Protein AF-0000000077107573 (afdb_homodimer)

InterPro domains:
  IPR000835 MarR-type HTH domain [PF12802] (27-84)
  IPR000835 MarR-type HTH domain [PS50995] (1-130)
  IPR000835 MarR-type HTH domain [SM00347] (19-118)
  IPR036388 Winged helix-like DNA-binding domain superfamily [G3DSA:1.10.10.10] (2-133)
  IPR036390 Winged helix DNA-binding domain superfamily [SSF46785] (3-130)
  IPR039422 Transcription regulators MarR/SlyA-like [PTHR33164] (13-132)

Structure (mmCIF, N/CA/C/O backbone):
data_AF-0000000077107573-model_v1
#
loop_
_entity.id
_entity.type
_entity.pdbx_description
1 polymer 'Transcriptional regulator, MarR family'
#
loop_
_atom_site.group_PDB
_atom_site.id
_atom_site.type_symbol
_atom_site.label_atom_id
_atom_site.label_alt_id
_atom_site.label_comp_id
_atom_site.label_asym_id
_atom_site.label_entity_id
_atom_site.label_seq_id
_atom_site.pdbx_PDB_ins_code
_atom_site.Cartn_x
_atom_site.Cartn_y
_atom_site.Cartn_z
_atom_site.occupancy
_atom_site.B_iso_or_equiv
_atom_site.auth_seq_id
_atom_site.auth_comp_id
_atom_site.auth_asym_id
_atom_site.auth_atom_id
_atom_site.pdbx_PDB_model_num
ATOM 1 N N . MET A 1 1 ? -19.922 10.227 8.211 1 72.38 1 MET A N 1
ATOM 2 C CA . MET A 1 1 ? -18.797 9.406 7.766 1 72.38 1 MET A CA 1
ATOM 3 C C . MET A 1 1 ? -17.656 10.273 7.246 1 72.38 1 MET A C 1
ATOM 5 O O . MET A 1 1 ? -17.891 11.258 6.551 1 72.38 1 MET A O 1
ATOM 9 N N . ASP A 1 2 ? -16.453 10.047 7.758 1 89.69 2 ASP A N 1
ATOM 10 C CA . ASP A 1 2 ? -15.281 10.797 7.32 1 89.69 2 ASP A CA 1
ATOM 11 C C . ASP A 1 2 ? -14.508 10.039 6.242 1 89.69 2 ASP A C 1
ATOM 13 O O . ASP A 1 2 ? -13.695 9.164 6.555 1 89.69 2 ASP A O 1
ATOM 17 N N . LEU A 1 3 ? -14.828 10.453 4.953 1 92.44 3 LEU A N 1
ATOM 18 C CA . LEU A 1 3 ? -14.281 9.711 3.82 1 92.44 3 LEU A CA 1
ATOM 19 C C . LEU A 1 3 ? -12.773 9.906 3.723 1 92.44 3 LEU A C 1
ATOM 21 O O . LEU A 1 3 ? -12.062 9.047 3.199 1 92.44 3 LEU A O 1
ATOM 25 N N . SER A 1 4 ? -12.305 11.008 4.227 1 91.31 4 SER A N 1
ATOM 26 C CA . SER A 1 4 ? -10.867 11.219 4.277 1 91.31 4 SER A CA 1
ATOM 27 C C . SER A 1 4 ? -10.188 10.211 5.199 1 91.31 4 SER A C 1
ATOM 29 O O . SER A 1 4 ? -9.148 9.648 4.859 1 91.31 4 SER A O 1
ATOM 31 N N . GLN A 1 5 ? -10.812 9.961 6.273 1 90.81 5 GLN A N 1
ATOM 32 C CA . GLN A 1 5 ? -10.297 8.977 7.219 1 90.81 5 GLN A CA 1
ATOM 33 C C . GLN A 1 5 ? -10.375 7.566 6.645 1 90.81 5 GLN A C 1
ATOM 35 O O . GLN A 1 5 ? -9.469 6.758 6.848 1 90.81 5 GLN A O 1
ATOM 40 N N . THR A 1 6 ? -11.477 7.312 5.91 1 94.94 6 THR A N 1
ATOM 41 C CA . THR A 1 6 ? -11.641 6 5.293 1 94.94 6 THR A CA 1
ATOM 42 C C . THR A 1 6 ? -10.547 5.75 4.258 1 94.94 6 THR A C 1
ATOM 44 O O . THR A 1 6 ? -9.969 4.66 4.211 1 94.94 6 THR A O 1
ATOM 47 N N . ALA A 1 7 ? -10.266 6.773 3.525 1 94.5 7 ALA A N 1
ATOM 48 C CA . ALA A 1 7 ? -9.219 6.668 2.51 1 94.5 7 ALA A CA 1
ATOM 49 C C . ALA A 1 7 ? -7.855 6.406 3.148 1 94.5 7 ALA A C 1
ATOM 51 O O . ALA A 1 7 ? -7.098 5.555 2.684 1 94.5 7 ALA A O 1
ATOM 52 N N . GLN A 1 8 ? -7.586 7.082 4.199 1 91.25 8 GLN A N 1
ATOM 53 C CA . GLN A 1 8 ? -6.32 6.895 4.902 1 91.25 8 GLN A CA 1
ATOM 54 C C . GLN A 1 8 ? -6.242 5.512 5.539 1 91.25 8 GLN A C 1
ATOM 56 O O . GLN A 1 8 ? -5.176 4.895 5.57 1 91.25 8 GLN A O 1
ATOM 61 N N . MET A 1 9 ? -7.383 5.039 5.992 1 92.81 9 MET A N 1
ATOM 62 C CA . MET A 1 9 ? -7.422 3.717 6.609 1 92.81 9 MET A CA 1
ATOM 63 C C . MET A 1 9 ? -7.164 2.627 5.574 1 92.81 9 MET A C 1
ATOM 65 O O . MET A 1 9 ? -6.531 1.613 5.875 1 92.81 9 MET A O 1
ATOM 69 N N . LEU A 1 10 ? -7.676 2.795 4.371 1 95 10 LEU A N 1
ATOM 70 C CA . LEU A 1 10 ? -7.402 1.86 3.283 1 95 10 LEU A CA 1
ATOM 71 C C . LEU A 1 10 ? -5.902 1.701 3.066 1 95 10 LEU A C 1
ATOM 73 O O . LEU A 1 10 ? -5.391 0.579 3.023 1 95 10 LEU A O 1
ATOM 77 N N . GLU A 1 11 ? -5.219 2.783 3.006 1 91.12 11 GLU A N 1
ATOM 78 C CA . GLU A 1 11 ? -3.77 2.768 2.83 1 91.12 11 GLU A CA 1
ATOM 79 C C . GLU A 1 11 ? -3.072 2.125 4.027 1 91.12 11 GLU A C 1
ATOM 81 O O . GLU A 1 11 ? -2.176 1.298 3.857 1 91.12 11 GLU A O 1
ATOM 86 N N . ALA A 1 12 ? -3.494 2.537 5.227 1 88.44 12 ALA A N 1
ATOM 87 C CA . ALA A 1 12 ? -2.879 2.021 6.445 1 88.44 12 ALA A CA 1
ATOM 88 C C . ALA A 1 12 ? -3.1 0.519 6.582 1 88.44 12 ALA A C 1
ATOM 90 O O . ALA A 1 12 ? -2.211 -0.209 7.031 1 88.44 12 ALA A O 1
ATOM 91 N N . THR A 1 13 ? -4.238 0.035 6.215 1 92.56 13 THR A N 1
ATOM 92 C CA . THR A 1 13 ? -4.57 -1.384 6.285 1 92.56 13 THR A CA 1
ATOM 93 C C . THR A 1 13 ? -3.693 -2.189 5.332 1 92.56 13 THR A C 1
ATOM 95 O O . THR A 1 13 ? -3.139 -3.223 5.711 1 92.56 13 THR A O 1
ATOM 98 N N . ALA A 1 14 ? -3.562 -1.664 4.109 1 91.19 14 ALA A N 1
ATOM 99 C CA . ALA A 1 14 ? -2.705 -2.348 3.145 1 91.19 14 ALA A CA 1
ATOM 100 C C . ALA A 1 14 ? -1.268 -2.43 3.648 1 91.19 14 ALA A C 1
ATOM 102 O O . ALA A 1 14 ? -0.607 -3.461 3.494 1 91.19 14 ALA A O 1
ATOM 103 N N . ARG A 1 15 ? -0.78 -1.374 4.281 1 86.38 15 ARG A N 1
ATOM 104 C CA . ARG A 1 15 ? 0.574 -1.349 4.824 1 86.38 15 ARG A CA 1
ATOM 105 C C . ARG A 1 15 ? 0.719 -2.33 5.984 1 86.38 15 ARG A C 1
ATOM 107 O O . ARG A 1 15 ? 1.779 -2.934 6.164 1 86.38 15 ARG A O 1
ATOM 114 N N . ALA A 1 16 ? -0.338 -2.473 6.734 1 88.06 16 ALA A N 1
ATOM 115 C CA . ALA A 1 16 ? -0.319 -3.312 7.93 1 88.06 16 ALA A CA 1
ATOM 116 C C . ALA A 1 16 ? -0.268 -4.793 7.555 1 88.06 16 ALA A C 1
ATOM 118 O O . ALA A 1 16 ? 0.011 -5.641 8.406 1 88.06 16 ALA A O 1
ATOM 119 N N . ILE A 1 17 ? -0.498 -5.109 6.316 1 90.56 17 ILE A N 1
ATOM 120 C CA . ILE A 1 17 ? -0.43 -6.492 5.863 1 90.56 17 ILE A CA 1
ATOM 121 C C . ILE A 1 17 ? 0.986 -7.031 6.055 1 90.56 17 ILE A C 1
ATOM 123 O O . ILE A 1 17 ? 1.17 -8.172 6.484 1 90.56 17 ILE A O 1
ATOM 127 N N . TYR A 1 18 ? 1.992 -6.137 5.723 1 85.88 18 TYR A N 1
ATOM 128 C CA . TYR A 1 18 ? 3.385 -6.57 5.754 1 85.88 18 TYR A CA 1
ATOM 129 C C . TYR A 1 18 ? 4.105 -6 6.969 1 85.88 18 TYR A C 1
ATOM 131 O O . TYR A 1 18 ? 4.836 -5.012 6.859 1 85.88 18 TYR A O 1
ATOM 139 N N . LYS A 1 19 ? 3.844 -6.523 8.102 1 72.62 19 LYS A N 1
ATOM 140 C CA . LYS A 1 19 ? 4.305 -6.012 9.391 1 72.62 19 LYS A CA 1
ATOM 141 C C . LYS A 1 19 ? 5.816 -6.152 9.531 1 72.62 19 LYS A C 1
ATOM 143 O O . LYS A 1 19 ? 6.457 -5.367 10.234 1 72.62 19 LYS A O 1
ATOM 148 N N . GLU A 1 20 ? 6.266 -7.168 8.977 1 63.34 20 GLU A N 1
ATOM 149 C CA . GLU A 1 20 ? 7.695 -7.387 9.164 1 63.34 20 GLU A CA 1
ATOM 150 C C . GLU A 1 20 ? 8.523 -6.348 8.414 1 63.34 20 GLU A C 1
ATOM 152 O O . GLU A 1 20 ? 8.258 -6.074 7.242 1 63.34 20 GLU A O 1
ATOM 157 N N . ARG A 1 21 ? 9.141 -5.605 9.297 1 63.84 21 ARG A N 1
ATOM 158 C CA . ARG A 1 21 ? 10.023 -4.578 8.75 1 63.84 21 ARG A CA 1
ATOM 159 C C . ARG A 1 21 ? 11.484 -4.883 9.07 1 63.84 21 ARG A C 1
ATOM 161 O O . ARG A 1 21 ? 11.773 -5.605 10.023 1 63.84 21 ARG A O 1
ATOM 168 N N . GLY A 1 22 ? 12.383 -4.695 8.156 1 61.28 22 GLY A N 1
ATOM 169 C CA . GLY A 1 22 ? 13.812 -4.918 8.344 1 61.28 22 GLY A CA 1
ATOM 170 C C . GLY A 1 22 ? 14.531 -5.281 7.066 1 61.28 22 GLY A C 1
ATOM 171 O O . GLY A 1 22 ? 13.898 -5.492 6.027 1 61.28 22 GLY A O 1
ATOM 172 N N . PRO A 1 23 ? 15.75 -5.301 7.211 1 60.59 23 PRO A N 1
ATOM 173 C CA . PRO A 1 23 ? 16.578 -5.504 6.02 1 60.59 23 PRO A CA 1
ATOM 174 C C . PRO A 1 23 ? 16.312 -6.855 5.352 1 60.59 23 PRO A C 1
ATOM 176 O O . PRO A 1 23 ? 16.5 -6.992 4.141 1 60.59 23 PRO A O 1
ATOM 179 N N . ASN A 1 24 ? 15.812 -7.754 6.129 1 68.56 24 ASN A N 1
ATOM 180 C CA . ASN A 1 24 ? 15.641 -9.086 5.566 1 68.56 24 ASN A CA 1
ATOM 181 C C . ASN A 1 24 ? 14.18 -9.391 5.277 1 68.56 24 ASN A C 1
ATOM 183 O O . ASN A 1 24 ? 13.852 -10.453 4.746 1 68.56 24 ASN A O 1
ATOM 187 N N . ALA A 1 25 ? 13.453 -8.422 5.598 1 83.06 25 ALA A N 1
ATOM 188 C CA . ALA A 1 25 ? 12.023 -8.648 5.383 1 83.06 25 ALA A CA 1
ATOM 189 C C . ALA A 1 25 ? 11.664 -8.508 3.908 1 83.06 25 ALA A C 1
ATOM 191 O O . ALA A 1 25 ? 12.281 -7.723 3.182 1 83.06 25 ALA A O 1
ATOM 192 N N . MET A 1 26 ? 10.75 -9.336 3.484 1 89.25 26 MET A N 1
ATOM 193 C CA . MET A 1 26 ? 10.258 -9.219 2.113 1 89.25 26 MET A CA 1
ATOM 194 C C . MET A 1 26 ? 9.289 -8.047 1.979 1 89.25 26 MET A C 1
ATOM 196 O O . MET A 1 26 ? 8.398 -7.871 2.812 1 89.25 26 MET A O 1
ATOM 200 N N . HIS A 1 27 ? 9.539 -7.258 0.977 1 86.56 27 HIS A N 1
ATOM 201 C CA . HIS A 1 27 ? 8.625 -6.16 0.664 1 86.56 27 HIS A CA 1
ATOM 202 C C . HIS A 1 27 ? 7.41 -6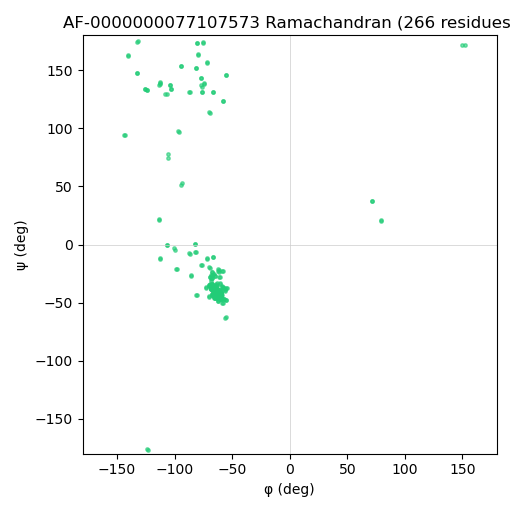.656 -0.112 1 86.56 27 HIS A C 1
ATOM 204 O O . HIS A 1 27 ? 7.441 -7.742 -0.696 1 86.56 27 HIS A O 1
ATOM 210 N N . PRO A 1 28 ? 6.398 -5.84 -0.148 1 88.12 28 PRO A N 1
ATOM 211 C CA . PRO A 1 28 ? 5.176 -6.254 -0.839 1 88.12 28 PRO A CA 1
ATOM 212 C C . PRO A 1 28 ? 5.426 -6.668 -2.287 1 88.12 28 PRO A C 1
ATOM 214 O O . PRO A 1 28 ? 4.832 -7.637 -2.77 1 88.12 28 PRO A O 1
ATOM 217 N N . GLY A 1 29 ? 6.293 -5.992 -2.932 1 89.69 29 GLY A N 1
ATOM 218 C CA . GLY A 1 29 ? 6.613 -6.34 -4.305 1 89.69 29 GLY A CA 1
ATOM 219 C C . GLY A 1 29 ? 7.227 -7.719 -4.441 1 89.69 29 GLY A C 1
ATOM 220 O O . GLY A 1 29 ? 6.953 -8.438 -5.41 1 89.69 29 GLY A O 1
ATOM 221 N N . GLN A 1 30 ? 8.047 -8.023 -3.525 1 93.12 30 GLN A N 1
ATOM 222 C CA . GLN A 1 30 ? 8.672 -9.344 -3.545 1 93.12 30 GLN A CA 1
ATOM 223 C C . GLN A 1 30 ? 7.641 -10.438 -3.303 1 93.12 30 GLN A C 1
ATOM 225 O O . GLN A 1 30 ? 7.648 -11.469 -3.986 1 93.12 30 GLN A O 1
ATOM 230 N N . TRP A 1 31 ? 6.762 -10.188 -2.336 1 93.94 31 TRP A N 1
ATOM 231 C CA . TRP A 1 31 ? 5.672 -11.133 -2.098 1 93.94 31 TRP A CA 1
ATOM 232 C C . TRP A 1 31 ? 4.805 -11.289 -3.342 1 93.94 31 TRP A C 1
ATOM 234 O O . TRP A 1 31 ? 4.41 -12.398 -3.697 1 93.94 31 TRP A O 1
ATOM 244 N N . SER A 1 32 ? 4.539 -10.242 -3.996 1 93.56 32 SER A N 1
ATOM 245 C CA . SER A 1 32 ? 3.736 -10.25 -5.215 1 93.56 32 SER A CA 1
ATOM 246 C C . SER A 1 32 ? 4.395 -11.086 -6.305 1 93.56 32 SER A C 1
ATOM 248 O O . SER A 1 32 ? 3.713 -11.836 -7.016 1 93.56 32 SER A O 1
ATOM 250 N N . VAL A 1 33 ? 5.645 -10.961 -6.43 1 95.25 33 VAL A N 1
ATOM 251 C CA . VAL A 1 33 ? 6.383 -11.727 -7.426 1 95.25 33 VAL A CA 1
ATOM 252 C C . VAL A 1 33 ? 6.258 -13.219 -7.121 1 95.25 33 VAL A C 1
ATOM 254 O O . VAL A 1 33 ? 6.016 -14.023 -8.023 1 95.25 33 VAL A O 1
ATOM 257 N N . LEU A 1 34 ? 6.391 -13.594 -5.859 1 96 34 LEU A N 1
ATOM 258 C CA . LEU A 1 34 ? 6.258 -14.992 -5.484 1 96 34 LEU A CA 1
ATOM 259 C C . LEU A 1 34 ? 4.879 -15.531 -5.855 1 96 34 LEU A C 1
ATOM 261 O O . LEU A 1 34 ? 4.762 -16.625 -6.414 1 96 34 LEU A O 1
ATOM 265 N N . ARG A 1 35 ? 3.918 -14.789 -5.527 1 94.5 35 ARG A N 1
ATOM 266 C CA . ARG A 1 35 ? 2.553 -15.195 -5.84 1 94.5 35 ARG A CA 1
ATOM 267 C C . ARG A 1 35 ? 2.365 -15.375 -7.344 1 94.5 35 ARG A C 1
ATOM 269 O O . ARG A 1 35 ? 1.74 -16.344 -7.785 1 94.5 35 ARG A O 1
ATOM 276 N N . PHE A 1 36 ? 2.902 -14.414 -8.086 1 94.62 36 PHE A N 1
ATOM 277 C CA . PHE A 1 36 ? 2.795 -14.453 -9.539 1 94.62 36 PHE A CA 1
ATOM 278 C C . PHE A 1 36 ? 3.447 -15.711 -10.094 1 94.62 36 PHE A C 1
ATOM 280 O O . PHE A 1 36 ? 2.834 -16.438 -10.875 1 94.62 36 PHE A O 1
ATOM 287 N N . LEU A 1 37 ? 4.609 -15.977 -9.617 1 96.25 37 LEU A N 1
ATOM 288 C CA . LEU A 1 37 ? 5.375 -17.109 -10.148 1 96.25 37 LEU A CA 1
ATOM 289 C C . LEU A 1 37 ? 4.73 -18.438 -9.75 1 96.25 37 LEU A C 1
ATOM 291 O O . LEU A 1 37 ? 4.898 -19.438 -10.445 1 96.25 37 LEU A O 1
ATOM 295 N N . ALA A 1 38 ? 4.027 -18.453 -8.633 1 94.75 38 ALA A N 1
ATOM 296 C CA . ALA A 1 38 ? 3.369 -19.672 -8.164 1 94.75 38 ALA A CA 1
ATOM 297 C C . ALA A 1 38 ? 2.236 -20.078 -9.102 1 94.75 38 ALA A C 1
ATOM 299 O O . ALA A 1 38 ? 1.907 -21.266 -9.219 1 94.75 38 ALA A O 1
ATOM 300 N N . GLY A 1 39 ? 1.65 -19.094 -9.75 1 91 39 GLY A N 1
ATOM 301 C CA . GLY A 1 39 ? 0.477 -19.375 -10.555 1 91 39 GLY A CA 1
ATOM 302 C C . GLY A 1 39 ? 0.713 -19.188 -12.039 1 91 39 GLY A C 1
ATOM 303 O O . GLY A 1 39 ? -0.108 -19.594 -12.867 1 91 39 GLY A O 1
ATOM 304 N N . ALA A 1 40 ? 1.757 -18.609 -12.414 1 86.81 40 ALA A N 1
ATOM 305 C CA . ALA A 1 40 ? 1.979 -18.188 -13.805 1 86.81 40 ALA A CA 1
ATOM 306 C C . ALA A 1 40 ? 2.459 -19.375 -14.648 1 86.81 40 ALA A C 1
ATOM 308 O O . ALA A 1 40 ? 3.123 -20.281 -14.148 1 86.81 40 ALA A O 1
ATOM 309 N N . ASP A 1 41 ? 2.1 -19.203 -15.867 1 84.69 41 ASP A N 1
ATOM 310 C CA . ASP A 1 41 ? 2.648 -20.141 -16.828 1 84.69 41 ASP A CA 1
ATOM 311 C C . ASP A 1 41 ? 4.141 -19.891 -17.062 1 84.69 41 ASP A C 1
ATOM 313 O O . ASP A 1 41 ? 4.625 -18.781 -16.875 1 84.69 41 ASP A O 1
ATOM 317 N N . GLU A 1 42 ? 4.738 -20.938 -17.5 1 78.19 42 GLU A N 1
ATOM 318 C CA . GLU A 1 42 ? 6.184 -20.891 -17.719 1 78.19 42 GLU A CA 1
ATOM 319 C C . GLU A 1 42 ? 6.566 -19.766 -18.672 1 78.19 42 GLU A C 1
ATOM 321 O O . GLU A 1 42 ? 7.566 -19.078 -18.453 1 78.19 42 GLU A O 1
ATOM 326 N N . LYS A 1 43 ? 5.82 -19.578 -19.641 1 80.06 43 LYS A N 1
ATOM 327 C CA . LYS A 1 43 ? 6.152 -18.609 -20.672 1 80.06 43 LYS A CA 1
ATOM 328 C C . LYS A 1 43 ? 6.051 -17.172 -20.141 1 80.06 43 LYS A C 1
ATOM 330 O O . LYS A 1 43 ? 6.742 -16.281 -20.641 1 80.06 43 LYS A O 1
ATOM 335 N N . ALA A 1 44 ? 5.324 -17.031 -19.062 1 86.44 44 ALA A N 1
ATOM 336 C CA . ALA A 1 44 ? 5.113 -15.688 -18.516 1 86.44 44 ALA A CA 1
ATOM 337 C C . ALA A 1 44 ? 6.055 -15.422 -17.344 1 86.44 44 ALA A C 1
ATOM 339 O O . ALA A 1 44 ? 6.152 -14.289 -16.859 1 86.44 44 ALA A O 1
ATOM 340 N N . SER A 1 45 ? 6.781 -16.453 -17 1 93.5 45 SER A N 1
ATOM 341 C CA . SER A 1 45 ? 7.559 -16.344 -15.766 1 93.5 45 SER A CA 1
ATOM 342 C C . SER A 1 45 ? 8.977 -15.867 -16.047 1 93.5 45 SER A C 1
ATOM 344 O O . SER A 1 45 ? 9.953 -16.531 -15.672 1 93.5 45 SER A O 1
ATOM 346 N N . ASP A 1 46 ? 9.086 -14.727 -16.766 1 93.94 46 ASP A N 1
ATOM 347 C CA . ASP A 1 46 ? 10.367 -14.07 -17.016 1 93.94 46 ASP A CA 1
ATOM 348 C C . ASP A 1 46 ? 10.336 -12.617 -16.547 1 93.94 46 ASP A C 1
ATOM 350 O O . ASP A 1 46 ? 9.383 -12.188 -15.906 1 93.94 46 ASP A O 1
ATOM 354 N N . LEU A 1 47 ? 11.461 -11.945 -16.828 1 94.25 47 LEU A N 1
ATOM 355 C CA . LEU A 1 47 ? 11.586 -10.57 -16.375 1 94.25 47 LEU A CA 1
ATOM 356 C C . LEU A 1 47 ? 10.438 -9.711 -16.891 1 94.25 47 LEU A C 1
ATOM 358 O O . LEU A 1 47 ? 9.844 -8.945 -16.141 1 94.25 47 LEU A O 1
ATOM 362 N N . ASN A 1 48 ? 10.047 -9.945 -18.094 1 93.88 48 ASN A N 1
ATOM 363 C CA . ASN A 1 48 ? 8.977 -9.164 -18.688 1 93.88 48 ASN A CA 1
ATOM 364 C C . ASN A 1 48 ? 7.625 -9.477 -18.062 1 93.88 48 ASN A C 1
ATOM 366 O O . ASN A 1 48 ? 6.832 -8.57 -17.797 1 93.88 48 ASN A O 1
ATOM 370 N N . GLY A 1 49 ? 7.363 -10.695 -17.875 1 94 49 GLY A N 1
ATOM 371 C CA . GLY A 1 49 ? 6.137 -11.102 -17.219 1 94 49 GLY A CA 1
ATOM 372 C C . GLY A 1 49 ? 6.012 -10.547 -15.805 1 94 49 GLY A C 1
ATOM 373 O O . GLY A 1 49 ? 4.941 -10.078 -15.414 1 94 49 GLY A O 1
ATOM 374 N N . VAL A 1 50 ? 7.109 -10.578 -15.07 1 94.69 50 VAL A N 1
ATOM 375 C CA . VAL A 1 50 ? 7.133 -10.047 -13.711 1 94.69 50 VAL A CA 1
ATOM 376 C C . VAL A 1 50 ? 6.906 -8.539 -13.742 1 94.69 50 VAL A C 1
ATOM 378 O O . VAL A 1 50 ? 6.117 -8.008 -12.953 1 94.69 50 VAL A O 1
ATOM 381 N N . ALA A 1 51 ? 7.598 -7.867 -14.641 1 93.62 51 ALA A N 1
ATOM 382 C CA . ALA A 1 51 ? 7.457 -6.418 -14.758 1 93.62 51 ALA A CA 1
ATOM 383 C C . ALA A 1 51 ? 6.016 -6.031 -15.086 1 93.62 51 ALA A C 1
ATOM 385 O O . ALA A 1 51 ? 5.453 -5.125 -14.461 1 93.62 51 ALA A O 1
ATOM 386 N N . LYS A 1 52 ? 5.383 -6.75 -16 1 90.81 52 LYS A N 1
ATOM 387 C CA . LYS A 1 52 ? 3.994 -6.512 -16.375 1 90.81 52 LYS A CA 1
ATOM 388 C C . LYS A 1 52 ? 3.053 -6.75 -15.203 1 90.81 52 LYS A C 1
ATOM 390 O O . LYS A 1 52 ? 2.156 -5.945 -14.945 1 90.81 52 LYS A O 1
ATOM 395 N N . TYR A 1 53 ? 3.309 -7.77 -14.555 1 89.19 53 TYR A N 1
ATOM 396 C CA . TYR A 1 53 ? 2.463 -8.117 -13.414 1 89.19 53 TYR A CA 1
ATOM 397 C C . TYR A 1 53 ? 2.543 -7.055 -12.328 1 89.19 53 TYR A C 1
ATOM 399 O O . TYR A 1 53 ? 1.524 -6.676 -11.75 1 89.19 53 TYR A O 1
ATOM 407 N N . LEU A 1 54 ? 3.748 -6.562 -12.016 1 87.44 54 LEU A N 1
ATOM 408 C CA . LEU A 1 54 ? 3.961 -5.57 -10.977 1 87.44 54 LEU A CA 1
ATOM 409 C C . LEU A 1 54 ? 3.559 -4.18 -11.453 1 87.44 54 LEU A C 1
ATOM 411 O O . LEU A 1 54 ? 3.402 -3.26 -10.648 1 87.44 54 LEU A O 1
ATOM 415 N N . GLY A 1 55 ? 3.434 -3.986 -12.758 1 84.25 55 GLY A N 1
ATOM 416 C CA . GLY A 1 55 ? 3.172 -2.664 -13.297 1 84.25 55 GLY A CA 1
ATOM 417 C C . GLY A 1 55 ? 4.367 -1.733 -13.203 1 84.25 55 GLY A C 1
ATOM 418 O O . GLY A 1 55 ? 4.215 -0.548 -12.898 1 84.25 55 GLY A O 1
ATOM 419 N N . VAL A 1 56 ? 5.598 -2.281 -13.422 1 84.38 56 VAL A N 1
ATOM 420 C CA . VAL A 1 56 ? 6.824 -1.495 -13.328 1 84.38 56 VAL A CA 1
ATOM 421 C C . VAL A 1 56 ? 7.703 -1.759 -14.547 1 84.38 56 VAL A C 1
ATOM 423 O O . VAL A 1 56 ? 7.383 -2.611 -15.375 1 84.38 56 VAL A O 1
ATOM 426 N N . THR A 1 57 ? 8.797 -0.98 -14.586 1 89.75 57 THR A N 1
ATOM 427 C CA . THR A 1 57 ? 9.781 -1.192 -15.641 1 89.75 57 THR A CA 1
ATOM 428 C C . THR A 1 57 ? 10.695 -2.363 -15.297 1 89.75 57 THR A C 1
ATOM 430 O O . THR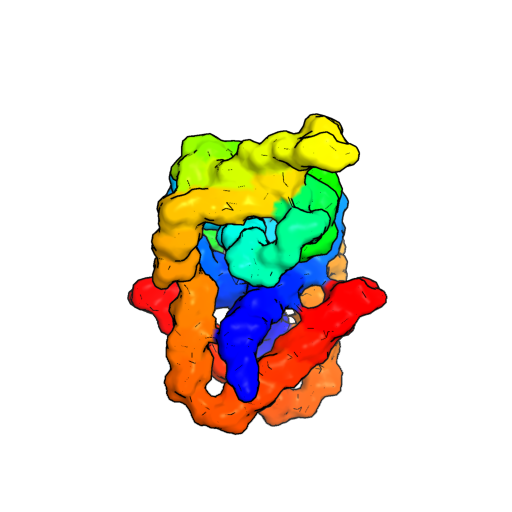 A 1 57 ? 10.625 -2.91 -14.195 1 89.75 57 THR A O 1
ATOM 433 N N . ALA A 1 58 ? 11.547 -2.746 -16.234 1 93.12 58 ALA A N 1
ATOM 434 C CA . ALA A 1 58 ? 12.438 -3.895 -16.062 1 93.12 58 ALA A CA 1
ATOM 435 C C . ALA A 1 58 ? 13.422 -3.674 -14.922 1 93.12 58 ALA A C 1
ATOM 437 O O . ALA A 1 58 ? 13.812 -4.621 -14.242 1 93.12 58 ALA A O 1
ATOM 438 N N . GLY A 1 59 ? 13.805 -2.502 -14.742 1 93.62 59 GLY A N 1
ATOM 439 C CA . GLY A 1 59 ? 14.766 -2.193 -13.703 1 93.62 59 GLY A CA 1
ATOM 440 C C . GLY A 1 59 ? 14.328 -2.656 -12.328 1 93.62 59 GLY A C 1
ATOM 441 O O . GLY A 1 59 ? 14.953 -3.539 -11.734 1 93.62 59 GLY A O 1
ATOM 442 N N . PRO A 1 60 ? 13.234 -2.119 -11.859 1 91.19 60 PRO A N 1
ATOM 443 C CA . PRO A 1 60 ? 12.719 -2.535 -10.555 1 91.19 60 PRO A CA 1
ATOM 444 C C . PRO A 1 60 ? 12.344 -4.016 -10.508 1 91.19 60 PRO A C 1
ATOM 446 O O . PRO A 1 60 ? 12.523 -4.672 -9.484 1 91.19 60 PRO A O 1
ATOM 449 N N . ALA A 1 61 ? 11.789 -4.48 -11.531 1 93.94 61 ALA A N 1
ATOM 450 C CA . ALA A 1 61 ? 11.453 -5.902 -11.602 1 93.94 61 ALA A CA 1
ATOM 451 C C . ALA A 1 61 ? 12.703 -6.77 -11.469 1 93.94 61 ALA A C 1
ATOM 453 O O . ALA A 1 61 ? 12.695 -7.777 -10.758 1 93.94 61 ALA A O 1
ATOM 454 N N . SER A 1 62 ? 13.727 -6.371 -12.094 1 95.94 62 SER A N 1
ATOM 455 C CA . SER A 1 62 ? 14.984 -7.105 -12.023 1 95.94 62 SER A CA 1
ATOM 456 C C . SER A 1 62 ? 15.547 -7.102 -10.609 1 95.94 62 SER A C 1
ATOM 458 O O . SER A 1 62 ? 16.047 -8.125 -10.125 1 95.94 62 SER A O 1
ATOM 460 N N . ARG A 1 63 ? 15.438 -6.012 -10.023 1 95.44 63 ARG A N 1
ATOM 461 C CA . ARG A 1 63 ? 15.922 -5.906 -8.656 1 95.44 63 ARG A CA 1
ATOM 462 C C . ARG A 1 63 ? 15.133 -6.82 -7.719 1 95.44 63 ARG A C 1
ATOM 464 O O . ARG A 1 63 ? 15.711 -7.457 -6.836 1 95.44 63 ARG A O 1
ATOM 471 N N . ALA A 1 64 ? 13.859 -6.859 -7.895 1 94.56 64 ALA A N 1
ATOM 472 C CA . ALA A 1 64 ? 13.031 -7.738 -7.074 1 94.56 64 ALA A CA 1
ATOM 473 C C . ALA A 1 64 ? 13.398 -9.203 -7.289 1 94.56 64 ALA A C 1
ATOM 475 O O . ALA A 1 64 ? 13.531 -9.961 -6.324 1 94.56 64 ALA A O 1
ATOM 476 N N . LEU A 1 65 ? 13.578 -9.531 -8.508 1 96.75 65 LEU A N 1
ATOM 477 C CA . LEU A 1 65 ? 13.945 -10.906 -8.828 1 96.75 65 LEU A CA 1
ATOM 478 C C . LEU A 1 65 ? 15.312 -11.258 -8.266 1 96.75 65 LEU A C 1
ATOM 480 O O . LEU A 1 65 ? 15.5 -12.336 -7.699 1 96.75 65 LEU A O 1
ATOM 484 N N . ALA A 1 66 ? 16.25 -10.375 -8.438 1 96.38 66 ALA A N 1
ATOM 485 C CA . ALA A 1 66 ? 17.594 -10.594 -7.93 1 96.38 66 ALA A CA 1
ATOM 486 C C . ALA A 1 66 ? 17.578 -10.781 -6.414 1 96.38 66 ALA A C 1
ATOM 488 O O . ALA A 1 66 ? 18.266 -11.656 -5.887 1 96.38 66 ALA A O 1
ATOM 489 N N . ALA A 1 67 ? 16.812 -9.992 -5.766 1 95.38 67 ALA A N 1
ATOM 490 C CA . ALA A 1 67 ? 16.703 -10.102 -4.316 1 95.38 67 ALA A CA 1
ATOM 491 C C . ALA A 1 67 ? 16.125 -11.453 -3.906 1 95.38 67 ALA A C 1
ATOM 493 O O . ALA A 1 67 ? 16.594 -12.07 -2.945 1 95.38 67 ALA A O 1
ATOM 494 N N . LEU A 1 68 ? 15.172 -11.914 -4.598 1 97 68 LEU A N 1
ATOM 495 C CA . LEU A 1 68 ? 14.523 -13.188 -4.301 1 97 68 LEU A CA 1
ATOM 496 C C . LEU A 1 68 ? 15.461 -14.352 -4.602 1 97 68 LEU A C 1
ATOM 498 O O . LEU A 1 68 ? 15.453 -15.359 -3.895 1 97 68 LEU A O 1
ATOM 502 N N . GLU A 1 69 ? 16.266 -14.203 -5.641 1 96.88 69 GLU A N 1
ATOM 503 C CA . GLU A 1 69 ? 17.266 -15.219 -5.945 1 96.88 69 GLU A CA 1
ATOM 504 C C . GLU A 1 69 ? 18.344 -15.273 -4.859 1 96.88 69 GLU A C 1
ATOM 506 O O . GLU A 1 69 ? 18.75 -16.359 -4.445 1 96.88 69 GLU A O 1
ATOM 511 N N . GLU A 1 70 ? 18.734 -14.125 -4.465 1 96.06 70 GLU A N 1
ATOM 512 C CA . GLU A 1 70 ? 19.734 -14.039 -3.404 1 96.06 70 GLU A CA 1
ATOM 513 C C . GLU A 1 70 ? 19.234 -14.695 -2.119 1 96.06 70 GLU A C 1
ATOM 515 O O . GLU A 1 70 ? 20 -15.336 -1.4 1 96.06 70 GLU A O 1
ATOM 520 N N . LYS A 1 71 ? 17.906 -14.602 -1.866 1 95.5 71 LYS A N 1
ATOM 521 C CA . LYS A 1 71 ? 17.297 -15.18 -0.675 1 95.5 71 LYS A CA 1
ATOM 522 C C . LYS A 1 71 ? 17.031 -16.672 -0.864 1 95.5 71 LYS A C 1
ATOM 524 O O . LYS A 1 71 ? 16.562 -17.344 0.059 1 95.5 71 LYS A O 1
ATOM 529 N N . GLY A 1 72 ? 17.266 -17.141 -2.078 1 96.75 72 GLY A N 1
ATOM 530 C CA . GLY A 1 72 ? 17.062 -18.547 -2.381 1 96.75 72 GLY A CA 1
ATOM 531 C C . GLY A 1 72 ? 15.617 -18.906 -2.607 1 96.75 72 GLY A C 1
ATOM 532 O O . GLY A 1 72 ? 15.234 -20.078 -2.498 1 96.75 72 GLY A O 1
ATOM 533 N N . LEU A 1 73 ? 14.719 -17.969 -2.922 1 97.56 73 LEU A N 1
ATOM 534 C CA . LEU A 1 73 ? 13.281 -18.203 -3.027 1 97.56 73 LEU A CA 1
ATOM 535 C C . LEU A 1 73 ? 12.875 -18.406 -4.48 1 97.56 73 LEU A C 1
ATOM 537 O O . LEU A 1 73 ? 11.805 -18.969 -4.758 1 97.56 73 LEU A O 1
ATOM 541 N N . VAL A 1 74 ? 13.734 -17.922 -5.398 1 97.75 74 VAL A N 1
ATOM 542 C CA . VAL A 1 74 ? 13.469 -18.016 -6.832 1 97.75 74 VAL A CA 1
ATOM 543 C C . VAL A 1 74 ? 14.703 -18.531 -7.555 1 97.75 74 VAL A C 1
ATOM 545 O O . VAL A 1 74 ? 15.836 -18.234 -7.148 1 97.75 74 VAL A O 1
ATOM 548 N N . ILE A 1 75 ? 14.492 -19.25 -8.602 1 96.75 75 ILE A N 1
ATOM 549 C CA . ILE A 1 75 ? 15.562 -19.781 -9.438 1 96.75 75 ILE A CA 1
ATOM 550 C C . ILE A 1 75 ? 15.336 -19.375 -10.891 1 96.75 75 ILE A C 1
ATOM 552 O O . ILE A 1 75 ? 14.211 -19.453 -11.391 1 96.75 75 ILE A O 1
ATOM 556 N N . GLY A 1 76 ? 16.375 -18.938 -11.461 1 94.69 76 GLY A N 1
ATOM 557 C CA . GLY A 1 76 ? 16.344 -18.625 -12.875 1 94.69 76 GLY A CA 1
ATOM 558 C C . GLY A 1 76 ? 17.016 -19.672 -13.734 1 94.69 76 GLY A C 1
ATOM 559 O O . GLY A 1 76 ? 18.078 -20.188 -13.383 1 94.69 76 GLY A O 1
ATOM 560 N N . GLU A 1 77 ? 16.328 -20.016 -14.797 1 90.62 77 GLU A N 1
ATOM 561 C CA . GLU A 1 77 ? 16.906 -20.969 -15.742 1 90.62 77 GLU A CA 1
ATOM 562 C C . GLU A 1 77 ? 16.953 -20.391 -17.156 1 90.62 77 GLU A C 1
ATOM 564 O O . GLU A 1 77 ? 15.992 -19.766 -17.609 1 90.62 77 GLU A O 1
ATOM 569 N N . VAL A 1 78 ? 18.109 -20.578 -17.734 1 87.69 78 VAL A N 1
ATOM 570 C CA . VAL A 1 78 ? 18.25 -20.109 -19.125 1 87.69 78 VAL A CA 1
ATOM 571 C C . VAL A 1 78 ? 17.359 -20.938 -20.031 1 87.69 78 VAL A C 1
ATOM 573 O O . VAL A 1 78 ? 17.312 -22.172 -19.922 1 87.69 78 VAL A O 1
ATOM 576 N N . ARG A 1 79 ? 16.609 -20.25 -20.844 1 82.44 79 ARG A N 1
ATOM 577 C CA . ARG A 1 79 ? 15.734 -20.938 -21.781 1 82.44 79 ARG A CA 1
ATOM 578 C C . ARG A 1 79 ? 16.516 -21.5 -22.969 1 82.44 79 ARG A C 1
ATOM 580 O O . ARG A 1 79 ? 17.359 -20.797 -23.531 1 82.44 79 ARG A O 1
ATOM 587 N N . LEU A 1 80 ? 16.172 -22.641 -23.234 1 79.38 80 LEU A N 1
ATOM 588 C CA . LEU A 1 80 ? 16.844 -23.281 -24.359 1 79.38 80 LEU A CA 1
ATOM 589 C C . LEU A 1 80 ? 16.469 -22.625 -25.672 1 79.38 80 LEU A C 1
ATOM 591 O O . LEU A 1 80 ? 17.297 -22.531 -26.594 1 79.38 80 LEU A O 1
ATOM 595 N N . ASP A 1 81 ? 15.312 -22.094 -25.75 1 81.06 81 ASP A N 1
ATOM 596 C CA . ASP A 1 81 ? 14.789 -21.516 -26.984 1 81.06 81 ASP A CA 1
ATOM 597 C C . ASP A 1 81 ? 15.234 -20.062 -27.141 1 81.06 81 ASP A C 1
ATOM 599 O O . ASP A 1 81 ? 15.172 -19.5 -28.234 1 81.06 81 ASP A O 1
ATOM 603 N N . ASP A 1 82 ? 15.5 -19.375 -26.125 1 76.44 82 ASP A N 1
ATOM 604 C CA . ASP A 1 82 ? 15.992 -18 -26.125 1 76.44 82 ASP A CA 1
ATOM 605 C C . ASP A 1 82 ? 16.984 -17.766 -24.984 1 76.44 82 ASP A C 1
ATOM 607 O O . ASP A 1 82 ? 16.578 -17.391 -23.875 1 76.44 82 ASP A O 1
ATOM 611 N N . ARG A 1 83 ? 18.188 -17.922 -25.328 1 75.81 83 ARG A N 1
ATOM 612 C CA . ARG A 1 83 ? 19.234 -17.953 -24.312 1 75.81 83 ARG A CA 1
ATOM 613 C C . ARG A 1 83 ? 19.375 -16.609 -23.625 1 75.81 83 ARG A C 1
ATOM 615 O O . ARG A 1 83 ? 20 -16.5 -22.562 1 75.81 83 ARG A O 1
ATOM 622 N N . ARG A 1 84 ? 18.672 -15.719 -24.297 1 76.31 84 ARG A N 1
ATOM 623 C CA . ARG A 1 84 ? 18.75 -14.383 -23.719 1 76.31 84 ARG A CA 1
ATOM 624 C C . ARG A 1 84 ? 17.688 -14.195 -22.641 1 76.31 84 ARG A C 1
ATOM 626 O O . ARG A 1 84 ? 17.734 -13.234 -21.875 1 76.31 84 ARG A O 1
ATOM 633 N N . LYS A 1 85 ? 16.891 -15.141 -22.609 1 83.25 85 LYS A N 1
ATOM 634 C CA . LYS A 1 85 ? 15.797 -15.023 -21.641 1 83.25 85 LYS A CA 1
ATOM 635 C C . LYS A 1 85 ? 15.93 -16.062 -20.531 1 83.25 85 LYS A C 1
ATOM 637 O O . LYS A 1 85 ? 16.422 -17.172 -20.766 1 83.25 85 LYS A O 1
ATOM 642 N N . ARG A 1 86 ? 15.664 -15.594 -19.391 1 91.69 86 ARG A N 1
ATOM 643 C CA . ARG A 1 86 ? 15.641 -16.5 -18.234 1 91.69 86 ARG A CA 1
ATOM 644 C C . ARG A 1 86 ? 14.219 -16.734 -17.75 1 91.69 86 ARG A C 1
ATOM 646 O O . ARG A 1 86 ? 13.422 -15.805 -17.656 1 91.69 86 ARG A O 1
ATOM 653 N N . ARG A 1 87 ? 13.93 -17.984 -17.609 1 93.56 87 ARG A N 1
ATOM 654 C CA . ARG A 1 87 ? 12.672 -18.359 -16.969 1 93.56 87 ARG A CA 1
ATOM 655 C C . ARG A 1 87 ? 12.836 -18.453 -15.453 1 93.56 87 ARG A C 1
ATOM 657 O O . ARG A 1 87 ? 13.766 -19.078 -14.953 1 93.56 87 ARG A O 1
ATOM 664 N N . MET A 1 88 ? 11.906 -17.812 -14.773 1 96.69 88 MET A N 1
ATOM 665 C CA . MET A 1 88 ? 11.961 -17.766 -13.312 1 96.69 88 MET A CA 1
ATOM 666 C C . MET A 1 88 ? 10.938 -18.719 -12.703 1 96.69 88 MET A C 1
ATOM 668 O O . MET A 1 88 ? 9.812 -18.812 -13.188 1 96.69 88 MET A O 1
ATOM 672 N N . ARG A 1 89 ? 11.391 -19.422 -11.68 1 95.88 89 ARG A N 1
ATOM 673 C CA . ARG A 1 89 ? 10.477 -20.281 -10.945 1 95.88 89 ARG A CA 1
ATOM 674 C C . ARG A 1 89 ? 10.75 -20.234 -9.453 1 95.88 89 ARG A C 1
ATOM 676 O O . ARG A 1 89 ? 11.828 -19.828 -9.023 1 95.88 89 ARG A O 1
ATOM 683 N N . LEU A 1 90 ? 9.742 -20.688 -8.734 1 97.06 90 LEU A N 1
ATOM 684 C CA . LEU A 1 90 ? 9.938 -20.781 -7.289 1 97.06 90 LEU A CA 1
ATOM 685 C C . LEU A 1 90 ? 10.836 -21.953 -6.934 1 97.06 90 LEU A C 1
ATOM 687 O O . LEU A 1 90 ? 10.742 -23.016 -7.539 1 97.06 90 LEU A O 1
ATOM 691 N N . SER A 1 91 ? 11.711 -21.719 -6.012 1 97.5 91 SER A N 1
ATOM 692 C CA . SER A 1 91 ? 12.383 -22.828 -5.359 1 97.5 91 SER A CA 1
ATOM 693 C C . SER A 1 91 ? 11.461 -23.531 -4.367 1 97.5 91 SER A C 1
ATOM 695 O O . SER A 1 91 ? 10.328 -23.094 -4.145 1 97.5 91 SER A O 1
ATOM 697 N N . LYS A 1 92 ? 11.961 -24.672 -3.801 1 97.31 92 LYS A N 1
ATOM 698 C CA . LYS A 1 92 ? 11.227 -25.312 -2.715 1 97.31 92 LYS A CA 1
ATOM 699 C C . LYS A 1 92 ? 11.023 -24.359 -1.543 1 97.31 92 LYS A C 1
ATOM 701 O O . LYS A 1 92 ? 9.953 -24.312 -0.942 1 97.31 92 LYS A O 1
ATOM 706 N N . SER A 1 93 ? 12.055 -23.547 -1.289 1 97.19 93 SER A N 1
ATOM 707 C CA . SER A 1 93 ? 11.969 -22.547 -0.22 1 97.19 93 SER A CA 1
ATOM 708 C C . SER A 1 93 ? 10.977 -21.453 -0.562 1 97.19 93 SER A C 1
ATOM 710 O O . SER A 1 93 ? 10.289 -20.938 0.321 1 97.19 93 SER A O 1
ATOM 712 N N . GLY A 1 94 ? 10.898 -21.094 -1.827 1 96.75 94 GLY A N 1
ATOM 713 C CA . GLY A 1 94 ? 9.93 -20.094 -2.271 1 96.75 94 GLY A CA 1
ATOM 714 C C . GLY A 1 94 ? 8.492 -20.547 -2.094 1 96.75 94 GLY A C 1
ATOM 715 O O . GLY A 1 94 ? 7.645 -19.781 -1.654 1 96.75 94 GLY A O 1
ATOM 716 N N . ILE A 1 95 ? 8.312 -21.844 -2.387 1 95.94 95 ILE A N 1
ATOM 717 C CA . ILE A 1 95 ? 6.984 -22.438 -2.205 1 95.94 95 ILE A CA 1
ATOM 718 C C . ILE A 1 95 ? 6.629 -22.453 -0.719 1 95.94 95 ILE A C 1
ATOM 720 O O . ILE A 1 95 ? 5.52 -22.078 -0.334 1 95.94 95 ILE A O 1
ATOM 724 N N . ALA A 1 96 ? 7.582 -22.828 0.08 1 96.12 96 ALA A N 1
ATOM 725 C CA . ALA A 1 96 ? 7.383 -22.875 1.526 1 96.12 96 ALA A CA 1
ATOM 726 C C . ALA A 1 96 ? 7.109 -21.484 2.086 1 96.12 96 ALA A C 1
ATOM 728 O O . ALA A 1 96 ? 6.281 -21.312 2.984 1 96.12 96 ALA A O 1
ATOM 729 N N . ALA A 1 97 ? 7.734 -20.484 1.531 1 94.25 97 ALA A N 1
ATOM 730 C CA . ALA A 1 97 ? 7.551 -19.109 1.994 1 94.25 97 ALA A CA 1
ATOM 731 C C . ALA A 1 97 ? 6.113 -18.641 1.774 1 94.25 97 ALA A C 1
ATOM 733 O O . ALA A 1 97 ? 5.555 -17.922 2.605 1 94.25 97 ALA A O 1
ATOM 734 N N . LEU A 1 98 ? 5.543 -19.078 0.723 1 94.31 98 LEU A N 1
ATOM 735 C CA . LEU A 1 98 ? 4.195 -18.641 0.373 1 94.31 98 LEU A CA 1
ATOM 736 C C . LEU A 1 98 ? 3.174 -19.172 1.374 1 94.31 98 LEU A C 1
ATOM 738 O O . LEU A 1 98 ? 2.07 -18.641 1.487 1 94.31 98 LEU A O 1
ATOM 742 N N . GLU A 1 99 ? 3.523 -20.25 2.039 1 93.31 99 GLU A N 1
ATOM 743 C CA . GLU A 1 99 ? 2.639 -20.766 3.08 1 93.31 99 GLU A CA 1
ATOM 744 C C . GLU A 1 99 ? 2.455 -19.75 4.203 1 93.31 99 GLU A C 1
ATOM 746 O O . GLU A 1 99 ? 1.438 -19.766 4.898 1 93.31 99 GLU A O 1
ATOM 751 N N . ASN A 1 100 ? 3.432 -18.828 4.277 1 90.56 100 ASN A N 1
ATOM 752 C CA . ASN A 1 100 ? 3.396 -17.812 5.324 1 90.56 100 ASN A CA 1
ATOM 753 C C . ASN A 1 100 ? 3.176 -16.422 4.742 1 90.56 100 ASN A C 1
ATOM 755 O O . ASN A 1 100 ? 3.525 -15.422 5.371 1 90.56 100 ASN A O 1
ATOM 759 N N . ASP A 1 101 ? 2.619 -16.375 3.562 1 93 101 ASP A N 1
ATOM 760 C CA . ASP A 1 101 ? 2.318 -15.094 2.928 1 93 101 ASP A CA 1
ATOM 761 C C . ASP A 1 101 ? 1.39 -14.25 3.799 1 93 101 ASP A C 1
ATOM 763 O O . ASP A 1 101 ? 0.283 -14.68 4.133 1 93 101 ASP A O 1
ATOM 767 N N . PRO A 1 102 ? 1.791 -13.047 4.145 1 92.38 102 PRO A N 1
ATOM 768 C CA . PRO A 1 102 ? 0.999 -12.195 5.035 1 92.38 102 PRO A CA 1
ATOM 769 C C . PRO A 1 102 ? -0.398 -11.906 4.492 1 92.38 102 PRO A C 1
ATOM 771 O O . PRO A 1 102 ? -1.323 -11.641 5.262 1 92.38 102 PRO A O 1
ATOM 774 N N . ILE A 1 103 ? -0.569 -12.023 3.215 1 93.25 103 ILE A N 1
ATOM 775 C CA . ILE A 1 103 ? -1.852 -11.719 2.59 1 93.25 103 ILE A CA 1
ATOM 776 C C . ILE A 1 103 ? -2.904 -12.727 3.049 1 93.25 103 ILE A C 1
ATOM 778 O O . ILE A 1 103 ? -4.105 -12.445 2.988 1 93.25 103 ILE A O 1
ATOM 782 N N . LYS A 1 104 ? -2.498 -13.922 3.451 1 93.56 104 LYS A N 1
ATOM 783 C CA . LYS A 1 104 ? -3.414 -14.961 3.9 1 93.56 104 LYS A CA 1
ATOM 784 C C . LYS A 1 104 ? -4.141 -14.547 5.176 1 93.56 104 LYS A C 1
ATOM 786 O O . LYS A 1 104 ? -5.258 -14.992 5.434 1 93.56 104 LYS A O 1
ATOM 791 N N . ARG A 1 105 ? -3.529 -13.688 5.961 1 93.38 105 ARG A N 1
ATOM 792 C CA . ARG A 1 105 ? -4.184 -13.18 7.16 1 93.38 105 ARG A CA 1
ATOM 793 C C . ARG A 1 105 ? -5.414 -12.352 6.801 1 93.38 105 ARG A C 1
ATOM 795 O O . ARG A 1 105 ? -6.441 -12.422 7.48 1 93.38 105 ARG A O 1
ATOM 802 N N . VAL A 1 106 ? -5.293 -11.594 5.754 1 95.88 106 VAL A N 1
ATOM 803 C CA . VAL A 1 106 ? -6.426 -10.797 5.289 1 95.88 106 VAL A CA 1
ATOM 804 C C . VAL A 1 106 ? -7.582 -11.719 4.902 1 95.88 106 VAL A C 1
ATOM 806 O O . VAL A 1 106 ? -8.727 -11.469 5.277 1 95.88 106 VAL A O 1
ATOM 809 N N . GLU A 1 107 ? -7.219 -12.773 4.191 1 95.06 107 GLU A N 1
ATOM 810 C CA . GLU A 1 107 ? -8.219 -13.75 3.785 1 95.06 107 GLU A CA 1
ATOM 811 C C . GLU A 1 107 ? -8.953 -14.328 4.996 1 95.06 107 GLU A C 1
ATOM 813 O O . GLU A 1 107 ? -10.18 -14.414 5 1 95.06 107 GLU A O 1
ATOM 818 N N . THR A 1 108 ? -8.203 -14.695 5.977 1 95 108 THR A N 1
ATOM 819 C CA . THR A 1 108 ? -8.758 -15.305 7.18 1 95 108 THR A CA 1
ATOM 820 C C . THR A 1 108 ? -9.695 -14.344 7.898 1 95 108 THR A C 1
ATOM 822 O O . THR A 1 108 ? -10.789 -14.727 8.32 1 95 108 THR A O 1
ATOM 825 N N . ILE A 1 109 ? -9.305 -13.086 7.984 1 96.06 109 ILE A N 1
ATOM 826 C CA . ILE A 1 109 ? -10.109 -12.086 8.672 1 96.06 109 ILE A CA 1
ATOM 827 C C . ILE A 1 109 ? -11.406 -11.844 7.898 1 96.06 109 ILE A C 1
ATOM 829 O O . ILE A 1 109 ? -12.484 -11.773 8.492 1 96.06 109 ILE A O 1
ATOM 833 N N . LEU A 1 110 ? -11.328 -11.742 6.57 1 96.5 110 LEU A N 1
ATOM 834 C CA . LEU A 1 110 ? -12.5 -11.484 5.738 1 96.5 110 LEU A CA 1
ATOM 835 C C . LEU A 1 110 ? -13.469 -12.664 5.785 1 96.5 110 LEU A C 1
ATOM 837 O O . LEU A 1 110 ? -14.688 -12.469 5.75 1 96.5 110 LEU A O 1
ATOM 841 N N . LYS A 1 111 ? -12.891 -13.891 5.867 1 95.81 111 LYS A N 1
ATOM 842 C CA . LYS A 1 111 ? -13.695 -15.109 5.875 1 95.81 111 LYS A CA 1
ATOM 843 C C . LYS A 1 111 ? -14.633 -15.133 7.078 1 95.81 111 LYS A C 1
ATOM 845 O O . LYS A 1 111 ? -15.719 -15.719 7.016 1 95.81 111 LYS A O 1
ATOM 850 N N . ASP A 1 112 ? -14.234 -14.453 8.203 1 95.31 112 ASP A N 1
ATOM 851 C CA . ASP A 1 112 ? -14.984 -14.461 9.445 1 95.31 112 ASP A CA 1
ATOM 852 C C . ASP A 1 112 ? -16.125 -13.445 9.406 1 95.31 112 ASP A C 1
ATOM 854 O O . ASP A 1 112 ? -16.938 -13.383 10.328 1 95.31 112 ASP A O 1
ATOM 858 N N . LEU A 1 113 ? -16.297 -12.719 8.32 1 96.12 113 LEU A N 1
ATOM 859 C CA . LEU A 1 113 ? -17.359 -11.719 8.188 1 96.12 113 LEU A CA 1
ATOM 860 C C . LEU A 1 113 ? -18.578 -12.312 7.504 1 96.12 113 LEU A C 1
ATOM 862 O O . LEU A 1 113 ? -18.469 -13.281 6.754 1 96.12 113 LEU A O 1
ATOM 866 N N . PRO A 1 114 ? -19.75 -11.773 7.77 1 96.25 114 PRO A N 1
ATOM 867 C CA . PRO A 1 114 ? -20.953 -12.211 7.039 1 96.25 114 PRO A CA 1
ATOM 868 C C . PRO A 1 114 ? -20.781 -12.094 5.523 1 96.25 114 PRO A C 1
ATOM 870 O O . PRO A 1 114 ? -20.172 -11.148 5.035 1 96.25 114 PRO A O 1
ATOM 873 N N . GLN A 1 115 ? -21.391 -13.016 4.789 1 95.5 115 GLN A N 1
ATOM 874 C CA . GLN A 1 115 ? -21.234 -13.109 3.342 1 95.5 115 GLN A CA 1
ATOM 875 C C . GLN A 1 115 ? -21.672 -11.812 2.658 1 95.5 115 GLN A C 1
ATOM 877 O O . GLN A 1 115 ? -21.047 -11.391 1.678 1 95.5 115 GLN A O 1
ATOM 882 N N . ASP A 1 116 ? -22.672 -11.203 3.18 1 94.69 116 ASP A N 1
ATOM 883 C CA . ASP A 1 116 ? -23.156 -9.961 2.586 1 94.69 116 ASP A CA 1
ATOM 884 C C . ASP A 1 116 ? -22.141 -8.836 2.752 1 94.69 116 ASP A C 1
ATOM 886 O O . ASP A 1 116 ? -21.953 -8.016 1.849 1 94.69 116 ASP A O 1
ATOM 890 N N . GLN A 1 117 ? -21.453 -8.805 3.869 1 95.62 117 GLN A N 1
ATOM 891 C CA . GLN A 1 117 ? -20.406 -7.809 4.117 1 95.62 117 GLN A CA 1
ATOM 892 C C . GLN A 1 117 ? -19.203 -8.031 3.205 1 95.62 117 GLN A C 1
ATOM 894 O O . GLN A 1 117 ? -18.641 -7.074 2.672 1 95.62 117 GLN A O 1
ATOM 899 N N . GLN A 1 118 ? -18.906 -9.352 3 1 96.31 118 GLN A N 1
ATOM 900 C CA . GLN A 1 118 ? -17.812 -9.688 2.092 1 96.31 118 GLN A CA 1
ATOM 901 C C . GLN A 1 118 ? -18.109 -9.203 0.673 1 96.31 118 GLN A C 1
ATOM 903 O O . GLN A 1 118 ? -17.266 -8.602 0.022 1 96.31 118 GLN A O 1
ATOM 908 N N . THR A 1 119 ? -19.312 -9.438 0.283 1 96.31 119 THR A N 1
ATOM 909 C CA . THR A 1 119 ? -19.734 -9.125 -1.078 1 96.31 119 THR A CA 1
ATOM 910 C C . THR A 1 119 ? -19.688 -7.621 -1.321 1 96.31 119 THR A C 1
ATOM 912 O O . THR A 1 119 ? -19.188 -7.164 -2.346 1 96.31 119 THR A O 1
ATOM 915 N N . VAL A 1 120 ? -20.188 -6.824 -0.363 1 96.31 120 VAL A N 1
ATOM 916 C CA . VAL A 1 120 ? -20.203 -5.371 -0.493 1 96.31 120 VAL A CA 1
ATOM 917 C C . VAL A 1 120 ? -18.781 -4.832 -0.492 1 96.31 120 VAL A C 1
ATOM 919 O O . VAL A 1 120 ? -18.438 -3.945 -1.279 1 96.31 120 VAL A O 1
ATOM 922 N N . PHE A 1 121 ? -17.969 -5.43 0.382 1 97.5 121 PHE A N 1
ATOM 923 C CA . PHE A 1 121 ? -16.578 -4.996 0.471 1 97.5 121 PHE A CA 1
ATOM 924 C C . PHE A 1 121 ? -15.859 -5.234 -0.847 1 97.5 121 PHE A C 1
ATOM 926 O O . PHE A 1 121 ? -15.203 -4.332 -1.374 1 97.5 121 PHE A O 1
ATOM 933 N N . GLU A 1 122 ? -15.984 -6.391 -1.401 1 96.75 122 GLU A N 1
ATOM 934 C CA . GLU A 1 122 ? -15.336 -6.742 -2.662 1 96.75 122 GLU A CA 1
ATOM 935 C C . GLU A 1 122 ? -15.812 -5.84 -3.797 1 96.75 122 GLU A C 1
ATOM 937 O O . GLU A 1 122 ? -15.008 -5.363 -4.598 1 96.75 122 GLU A O 1
ATOM 942 N N . ALA A 1 123 ? -17.125 -5.609 -3.846 1 96.5 123 ALA A N 1
ATOM 943 C CA . ALA A 1 123 ? -17.688 -4.781 -4.91 1 96.5 123 ALA A CA 1
ATOM 944 C C . ALA A 1 123 ? -17.156 -3.35 -4.828 1 96.5 123 ALA A C 1
ATOM 946 O O . ALA A 1 123 ? -16.875 -2.729 -5.852 1 96.5 123 ALA A O 1
ATOM 947 N N . THR A 1 124 ? -17.094 -2.805 -3.619 1 96.88 124 THR A N 1
ATOM 948 C CA . THR A 1 124 ? -16.594 -1.447 -3.406 1 96.88 124 THR A CA 1
ATOM 949 C C . THR A 1 124 ? -15.125 -1.339 -3.795 1 96.88 124 THR A C 1
ATOM 951 O O . THR A 1 124 ? -14.727 -0.39 -4.473 1 96.88 124 THR A O 1
ATOM 954 N N . LEU A 1 125 ? -14.352 -2.352 -3.406 1 96.38 125 LEU A N 1
ATOM 955 C CA . LEU A 1 125 ? -12.93 -2.383 -3.742 1 96.38 125 LEU A CA 1
ATOM 956 C C . LEU A 1 125 ? -12.727 -2.455 -5.25 1 96.38 125 LEU A C 1
ATOM 958 O O . LEU A 1 125 ? -11.867 -1.767 -5.801 1 96.38 125 LEU A O 1
ATOM 962 N N . LYS A 1 126 ? -13.492 -3.291 -5.871 1 95.06 126 LYS A N 1
ATOM 963 C CA . LYS A 1 126 ? -13.422 -3.424 -7.324 1 95.06 126 LYS A CA 1
ATOM 964 C C . LYS A 1 126 ? -13.727 -2.094 -8.008 1 95.06 126 LYS A C 1
ATOM 966 O O . LYS A 1 126 ? -13.031 -1.707 -8.953 1 95.06 126 LYS A O 1
ATOM 971 N N . HIS A 1 127 ? -14.727 -1.416 -7.539 1 95.88 127 HIS A N 1
ATOM 972 C CA . HIS A 1 127 ? -15.086 -0.111 -8.078 1 95.88 127 HIS A CA 1
ATOM 973 C C . HIS A 1 127 ? -13.953 0.894 -7.898 1 95.88 127 HIS A C 1
ATOM 975 O O . HIS A 1 127 ? -13.586 1.598 -8.836 1 95.88 127 HIS A O 1
ATOM 981 N N . LEU A 1 128 ? -13.383 0.949 -6.695 1 95.62 128 LEU A N 1
ATOM 982 C CA . LEU A 1 128 ? -12.266 1.841 -6.387 1 95.62 128 LEU A CA 1
ATOM 983 C C . LEU A 1 128 ? -11.078 1.562 -7.301 1 95.62 128 LEU A C 1
ATOM 985 O O . LEU A 1 128 ? -10.547 2.479 -7.926 1 95.62 128 LEU A O 1
ATOM 989 N N . HIS A 1 129 ? -10.727 0.307 -7.383 1 94.06 129 HIS A N 1
ATOM 990 C CA . HIS A 1 129 ? -9.57 -0.103 -8.18 1 94.06 129 HIS A CA 1
ATOM 991 C C . HIS A 1 129 ? -9.75 0.295 -9.641 1 94.06 129 HIS A C 1
ATOM 993 O O . HIS A 1 129 ? -8.836 0.874 -10.242 1 94.06 129 HIS A O 1
ATOM 999 N N . THR A 1 130 ? -10.906 0.059 -10.188 1 93.88 130 THR A N 1
ATOM 1000 C CA . THR A 1 130 ? -11.188 0.352 -11.586 1 93.88 130 THR A CA 1
ATOM 1001 C C . THR A 1 130 ? -11.102 1.852 -11.859 1 93.88 130 THR A C 1
ATOM 1003 O O . THR A 1 130 ? -10.477 2.277 -12.836 1 93.88 130 THR A O 1
ATOM 1006 N N . LYS A 1 131 ? -11.648 2.666 -11.008 1 94.06 131 LYS A N 1
ATOM 1007 C CA . LYS A 1 131 ? -11.648 4.113 -11.195 1 94.06 131 LYS A CA 1
ATOM 1008 C C . LYS A 1 131 ? -10.25 4.691 -11.031 1 94.06 131 LYS A C 1
ATOM 1010 O O . LYS A 1 131 ? -9.883 5.656 -11.703 1 94.06 131 LYS A O 1
ATOM 1015 N N . LEU A 1 132 ? -9.445 4.102 -10.109 1 91.69 132 LEU A N 1
ATOM 1016 C CA . LEU A 1 132 ? -8.109 4.617 -9.844 1 91.69 132 LEU A CA 1
ATOM 1017 C C . LEU A 1 132 ? -7.164 4.305 -11 1 91.69 132 LEU A C 1
ATOM 1019 O O . LEU A 1 132 ? -6.262 5.09 -11.297 1 91.69 132 LEU A O 1
ATOM 1023 N N . ILE A 1 133 ? -7.285 3.162 -11.625 1 86 133 ILE A N 1
ATOM 1024 C CA . ILE A 1 133 ? -6.379 2.758 -12.695 1 86 133 ILE A CA 1
ATOM 1025 C C . ILE A 1 133 ? -6.801 3.414 -14 1 86 133 ILE A C 1
ATOM 1027 O O . ILE A 1 133 ? -5.965 3.674 -14.875 1 86 133 ILE A O 1
ATOM 1031 N N . GLU A 1 134 ? -8.109 3.457 -14.344 1 78.12 134 GLU A N 1
ATOM 1032 C CA . GLU A 1 134 ? -8.609 4.004 -15.602 1 78.12 134 GLU A CA 1
ATOM 1033 C C . GLU A 1 134 ? -8.398 5.516 -15.664 1 78.12 134 GLU A C 1
ATOM 1035 O O . GLU A 1 134 ? -8.203 6.074 -16.75 1 78.12 134 GLU A O 1
ATOM 1040 N N . ASP A 1 135 ? -8.531 6.273 -14.586 1 64.56 135 ASP A N 1
ATOM 1041 C CA . ASP A 1 135 ? -8.477 7.727 -14.68 1 64.56 135 ASP A CA 1
ATOM 1042 C C . ASP A 1 135 ? -7.059 8.242 -14.445 1 64.56 135 ASP A C 1
ATOM 1044 O O . ASP A 1 135 ? -6.359 7.758 -13.547 1 64.56 135 ASP A O 1
ATOM 1048 N N . MET B 1 1 ? -17.062 -16.344 -3.961 1 72.75 1 MET B N 1
ATOM 1049 C CA . MET B 1 1 ? -16.188 -15.211 -3.744 1 72.75 1 MET B CA 1
ATOM 1050 C C . MET B 1 1 ? -14.75 -15.68 -3.496 1 72.75 1 MET B C 1
ATOM 1052 O O . MET B 1 1 ? -14.523 -16.672 -2.797 1 72.75 1 MET B O 1
ATOM 1056 N N . ASP B 1 2 ? -13.789 -15.102 -4.242 1 89.94 2 ASP B N 1
ATOM 1057 C CA . ASP B 1 2 ? -12.383 -15.461 -4.074 1 89.94 2 ASP B CA 1
ATOM 1058 C C . ASP B 1 2 ? -11.672 -14.461 -3.154 1 89.94 2 ASP B C 1
ATOM 1060 O O . ASP B 1 2 ? -11.242 -13.398 -3.598 1 89.94 2 ASP B O 1
ATOM 1064 N N . LEU B 1 3 ? -11.586 -14.914 -1.836 1 92.62 3 LEU B N 1
ATOM 1065 C CA . LEU B 1 3 ? -11.062 -14.008 -0.817 1 92.62 3 LEU B CA 1
ATOM 1066 C C . LEU B 1 3 ? -9.578 -13.734 -1.04 1 92.62 3 LEU B C 1
ATOM 1068 O O . LEU B 1 3 ? -9.07 -12.68 -0.65 1 92.62 3 LEU B O 1
ATOM 1072 N N . SER B 1 4 ? -8.914 -14.664 -1.671 1 91.31 4 SER B N 1
ATOM 1073 C CA . SER B 1 4 ? -7.516 -14.43 -2.027 1 91.31 4 SER B CA 1
ATOM 1074 C C . SER B 1 4 ? -7.387 -13.289 -3.037 1 91.31 4 SER B C 1
ATOM 1076 O O . SER B 1 4 ? -6.52 -12.422 -2.898 1 91.31 4 SER B O 1
ATOM 1078 N N . GLN B 1 5 ? -8.266 -13.281 -3.947 1 90.88 5 GLN B N 1
ATOM 1079 C CA . GLN B 1 5 ? -8.281 -12.227 -4.949 1 90.88 5 GLN B CA 1
ATOM 1080 C C . GLN B 1 5 ? -8.656 -10.883 -4.328 1 90.88 5 GLN B C 1
ATOM 1082 O O . GLN B 1 5 ? -8.102 -9.844 -4.688 1 90.88 5 GLN B O 1
ATOM 1087 N N . THR B 1 6 ? -9.609 -10.938 -3.379 1 95 6 THR B N 1
ATOM 1088 C CA . THR B 1 6 ? -10.031 -9.719 -2.701 1 95 6 THR B CA 1
ATOM 1089 C C . THR B 1 6 ? -8.883 -9.117 -1.906 1 95 6 THR B C 1
ATOM 1091 O O . THR B 1 6 ? -8.664 -7.902 -1.945 1 95 6 THR B O 1
ATOM 1094 N N . ALA B 1 7 ? -8.141 -9.984 -1.274 1 94.56 7 ALA B N 1
ATOM 1095 C CA . ALA B 1 7 ? -6.992 -9.531 -0.496 1 94.56 7 ALA B CA 1
ATOM 1096 C C . ALA B 1 7 ? -5.938 -8.898 -1.396 1 94.56 7 ALA B C 1
ATOM 1098 O O . ALA B 1 7 ? -5.398 -7.836 -1.072 1 94.56 7 ALA B O 1
ATOM 1099 N N . GLN B 1 8 ? -5.699 -9.484 -2.502 1 91.25 8 GLN B N 1
ATOM 1100 C CA . GLN B 1 8 ? -4.727 -8.945 -3.447 1 91.25 8 GLN B CA 1
ATOM 1101 C C . GLN B 1 8 ? -5.207 -7.625 -4.039 1 91.25 8 GLN B C 1
ATOM 1103 O O . GLN B 1 8 ? -4.406 -6.719 -4.273 1 91.25 8 GLN B O 1
ATOM 1108 N N . MET B 1 9 ? -6.508 -7.539 -4.238 1 92.88 9 MET B N 1
ATOM 1109 C CA . MET B 1 9 ? -7.074 -6.312 -4.789 1 92.88 9 MET B CA 1
ATOM 1110 C C . MET B 1 9 ? -6.949 -5.164 -3.795 1 92.88 9 MET B C 1
ATOM 1112 O O . MET B 1 9 ? -6.734 -4.016 -4.188 1 92.88 9 MET B O 1
ATOM 1116 N N . LEU B 1 10 ? -7.121 -5.441 -2.52 1 95.06 10 LEU B N 1
ATOM 1117 C CA . LEU B 1 10 ? -6.926 -4.434 -1.483 1 95.06 10 LEU B CA 1
ATOM 1118 C C . LEU B 1 10 ? -5.535 -3.816 -1.578 1 95.06 10 LEU B C 1
ATOM 1120 O O . LEU B 1 10 ? -5.395 -2.592 -1.604 1 95.06 10 LEU B O 1
ATOM 1124 N N . GLU B 1 11 ? -4.555 -4.633 -1.696 1 91.25 11 GLU B N 1
ATOM 1125 C CA . GLU B 1 11 ? -3.172 -4.172 -1.822 1 91.25 11 GLU B CA 1
ATOM 1126 C C . GLU B 1 11 ? -2.967 -3.391 -3.115 1 91.25 11 GLU B C 1
ATOM 1128 O O . GLU B 1 11 ? -2.348 -2.324 -3.111 1 91.25 11 GLU B O 1
ATOM 1133 N N . ALA B 1 12 ? -3.484 -3.949 -4.215 1 88.5 12 ALA B N 1
ATOM 1134 C CA . ALA B 1 12 ? -3.32 -3.311 -5.52 1 88.5 12 ALA B CA 1
ATOM 1135 C C . ALA B 1 12 ? -4.012 -1.952 -5.555 1 88.5 12 ALA B C 1
ATOM 1137 O O . ALA B 1 12 ? -3.502 -1.004 -6.156 1 88.5 12 ALA B O 1
ATOM 1138 N N . THR B 1 13 ? -5.148 -1.822 -4.941 1 92.62 13 THR B N 1
ATOM 1139 C CA . THR B 1 13 ? -5.902 -0.574 -4.895 1 92.62 13 THR B CA 1
ATOM 1140 C C . THR B 1 13 ? -5.137 0.492 -4.117 1 92.62 13 THR B C 1
ATOM 1142 O O . THR B 1 13 ? -5.016 1.632 -4.574 1 92.62 13 THR B O 1
ATOM 1145 N N . ALA B 1 14 ? -4.594 0.066 -2.969 1 91.25 14 ALA B N 1
ATOM 1146 C CA . ALA B 1 14 ? -3.803 1.012 -2.184 1 91.25 14 ALA B CA 1
ATOM 1147 C C . ALA B 1 14 ? -2.598 1.509 -2.975 1 91.25 14 ALA B C 1
ATOM 1149 O O . ALA B 1 14 ? -2.264 2.695 -2.93 1 91.25 14 ALA B O 1
ATOM 1150 N N . ARG B 1 15 ? -1.959 0.639 -3.73 1 86.38 15 ARG B N 1
ATOM 1151 C CA . ARG B 1 15 ? -0.805 1.008 -4.543 1 86.38 15 ARG B CA 1
ATOM 1152 C C . ARG B 1 15 ? -1.21 1.949 -5.672 1 86.38 15 ARG B C 1
ATOM 1154 O O . ARG B 1 15 ? -0.443 2.836 -6.055 1 86.38 15 ARG B O 1
ATOM 1161 N N . ALA B 1 16 ? -2.391 1.742 -6.18 1 88.12 16 ALA B N 1
ATOM 1162 C CA . ALA B 1 16 ? -2.881 2.508 -7.32 1 88.12 16 ALA B CA 1
ATOM 1163 C C . ALA B 1 16 ? -3.207 3.945 -6.918 1 88.12 16 ALA B C 1
ATOM 1165 O O . ALA B 1 16 ? -3.387 4.809 -7.781 1 88.12 16 ALA B O 1
ATOM 1166 N N . ILE B 1 17 ? -3.244 4.207 -5.645 1 90.56 17 ILE B N 1
ATOM 1167 C CA . ILE B 1 17 ? -3.506 5.562 -5.172 1 90.56 17 ILE B CA 1
ATOM 1168 C C . ILE B 1 17 ? -2.393 6.496 -5.641 1 90.56 17 ILE B C 1
ATOM 1170 O O . ILE B 1 17 ? -2.656 7.625 -6.059 1 90.56 17 ILE B O 1
ATOM 1174 N N . TYR B 1 18 ? -1.133 5.957 -5.555 1 86.06 18 TYR B N 1
ATOM 1175 C CA . TYR B 1 18 ? 0.024 6.789 -5.867 1 86.06 18 TYR B CA 1
ATOM 1176 C C . TYR B 1 18 ? 0.615 6.418 -7.223 1 86.06 18 TYR B C 1
ATOM 1178 O O . TYR B 1 18 ? 1.603 5.684 -7.297 1 86.06 18 TYR B O 1
ATOM 1186 N N . LYS B 1 19 ? -0.009 6.859 -8.258 1 72.81 19 LYS B N 1
ATOM 1187 C CA . LYS B 1 19 ? 0.295 6.477 -9.641 1 72.81 19 LYS B CA 1
ATOM 1188 C C . LYS B 1 19 ? 1.638 7.047 -10.086 1 72.81 19 LYS B C 1
ATOM 1190 O O . LYS B 1 19 ? 2.309 6.473 -10.945 1 72.81 19 LYS B O 1
ATOM 1195 N N . GLU B 1 20 ? 1.888 8.164 -9.594 1 63.78 20 GLU B N 1
ATOM 1196 C CA . GLU B 1 20 ? 3.109 8.805 -10.07 1 63.78 20 GLU B CA 1
ATOM 1197 C C . GLU B 1 20 ? 4.348 8.078 -9.562 1 63.78 20 GLU B C 1
ATOM 1199 O O . GLU B 1 20 ? 4.438 7.742 -8.375 1 63.78 20 GLU B O 1
ATOM 1204 N N . ARG B 1 21 ? 4.973 7.555 -10.602 1 64.06 21 ARG B N 1
ATOM 1205 C CA . ARG B 1 21 ? 6.223 6.863 -10.305 1 64.06 21 ARG B CA 1
ATOM 1206 C C . ARG B 1 21 ? 7.414 7.605 -10.898 1 64.06 21 ARG B C 1
ATOM 1208 O O . ARG B 1 21 ? 7.262 8.375 -11.844 1 64.06 21 ARG B O 1
ATOM 1215 N N . GLY B 1 22 ? 8.508 7.691 -10.188 1 61.56 22 GLY B N 1
ATOM 1216 C CA . GLY B 1 22 ? 9.719 8.344 -10.656 1 61.56 22 GLY B CA 1
ATOM 1217 C C . GLY B 1 22 ? 10.539 8.961 -9.539 1 61.56 22 GLY B C 1
ATOM 1218 O O . GLY B 1 22 ? 10.094 8.984 -8.383 1 61.56 22 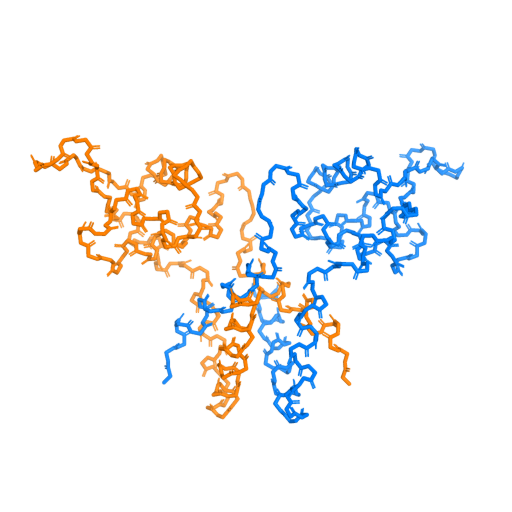GLY B O 1
ATOM 1219 N N . PRO B 1 23 ? 11.625 9.359 -9.922 1 60.97 23 PRO B N 1
ATOM 1220 C CA . PRO B 1 23 ? 12.57 9.852 -8.922 1 60.97 23 PRO B CA 1
ATOM 1221 C C . PRO B 1 23 ? 12.047 11.078 -8.164 1 60.97 23 PRO B C 1
ATOM 1223 O O . PRO B 1 23 ? 12.414 11.297 -7.012 1 60.97 23 PRO B O 1
ATOM 1226 N N . ASN B 1 24 ? 11.141 11.75 -8.781 1 68.69 24 ASN B N 1
ATOM 1227 C CA . ASN B 1 24 ? 10.68 12.984 -8.148 1 68.69 24 ASN B CA 1
ATOM 1228 C C . ASN B 1 24 ? 9.281 12.82 -7.555 1 68.69 24 ASN B C 1
ATOM 1230 O O . ASN B 1 24 ? 8.758 13.742 -6.934 1 68.69 24 ASN B O 1
ATOM 1234 N N . ALA B 1 25 ? 8.836 11.664 -7.758 1 83.19 25 ALA B N 1
ATOM 1235 C CA . ALA B 1 25 ? 7.488 11.445 -7.246 1 83.19 25 ALA B CA 1
ATOM 1236 C C . ALA B 1 25 ? 7.504 11.242 -5.73 1 83.19 25 ALA B C 1
ATOM 1238 O O . ALA B 1 25 ? 8.477 10.719 -5.176 1 83.19 25 ALA B O 1
ATOM 1239 N N . MET B 1 26 ? 6.492 11.766 -5.102 1 89.31 26 MET B N 1
ATOM 1240 C CA . MET B 1 26 ? 6.359 11.555 -3.662 1 89.31 26 MET B CA 1
ATOM 1241 C C . MET B 1 26 ? 5.848 10.148 -3.365 1 89.31 26 MET B C 1
ATOM 1243 O O . MET B 1 26 ? 4.891 9.688 -3.994 1 89.31 26 MET B O 1
ATOM 1247 N N . HIS B 1 27 ? 6.523 9.508 -2.465 1 86.62 27 HIS B N 1
ATOM 1248 C CA . HIS B 1 27 ? 6.09 8.195 -2.002 1 86.62 27 HIS B CA 1
ATOM 1249 C C . HIS B 1 27 ? 4.969 8.32 -0.974 1 86.62 27 HIS B C 1
ATOM 1251 O O . HIS B 1 27 ? 4.781 9.383 -0.374 1 86.62 27 HIS B O 1
ATOM 1257 N N . PRO B 1 28 ? 4.285 7.215 -0.765 1 88.19 28 PRO B N 1
ATOM 1258 C CA . PRO B 1 28 ? 3.168 7.254 0.183 1 88.19 28 PRO B CA 1
ATOM 1259 C C . PRO B 1 28 ? 3.58 7.773 1.559 1 88.19 28 PRO B C 1
ATOM 1261 O O . PRO B 1 28 ? 2.832 8.523 2.188 1 88.19 28 PRO B O 1
ATOM 1264 N N . GLY B 1 29 ? 4.727 7.422 1.981 1 89.81 29 GLY B N 1
ATOM 1265 C CA . GLY B 1 29 ? 5.211 7.895 3.268 1 89.81 29 GLY B CA 1
ATOM 1266 C C . GLY B 1 29 ? 5.383 9.398 3.322 1 89.81 29 GLY B C 1
ATOM 1267 O O . GLY B 1 29 ? 5.109 10.023 4.348 1 89.81 29 GLY B O 1
ATOM 1268 N N . GLN B 1 30 ? 5.859 9.914 2.271 1 93.19 30 GLN B N 1
ATOM 1269 C CA . GLN B 1 30 ? 6.039 11.359 2.205 1 93.19 30 GLN B CA 1
ATOM 1270 C C . GLN B 1 30 ? 4.695 12.086 2.221 1 93.19 30 GLN B C 1
ATOM 1272 O O . GLN B 1 30 ? 4.531 13.086 2.922 1 93.19 30 GLN B O 1
ATOM 1277 N N . TRP B 1 31 ? 3.752 11.547 1.446 1 93.94 31 TRP B N 1
ATOM 1278 C CA . TRP B 1 31 ? 2.402 12.102 1.476 1 93.94 31 TRP B CA 1
ATOM 1279 C C . TRP B 1 31 ? 1.811 12.016 2.879 1 93.94 31 TRP B C 1
ATOM 1281 O O . TRP B 1 31 ? 1.179 12.969 3.348 1 93.94 31 TRP B O 1
ATOM 1291 N N . SER B 1 32 ? 2.029 10.961 3.545 1 93.56 32 SER B N 1
ATOM 1292 C CA . SER B 1 32 ? 1.539 10.758 4.906 1 93.56 32 SER B CA 1
ATOM 1293 C C . SER B 1 32 ? 2.119 11.797 5.859 1 93.56 32 SER B C 1
ATOM 1295 O O . SER B 1 32 ? 1.41 12.32 6.723 1 93.56 32 SER B O 1
ATOM 1297 N N . VAL B 1 33 ? 3.348 12.07 5.707 1 95.19 33 VAL B N 1
ATOM 1298 C CA . VAL B 1 33 ? 4.008 13.055 6.551 1 95.19 33 VAL B CA 1
ATOM 1299 C C . VAL B 1 33 ? 3.367 14.43 6.336 1 95.19 33 VAL B C 1
ATOM 1301 O O . VAL B 1 33 ? 3.09 15.148 7.297 1 95.19 33 VAL B O 1
ATOM 1304 N N . LEU B 1 34 ? 3.107 14.789 5.082 1 96 34 LEU B N 1
ATOM 1305 C CA . LEU B 1 34 ? 2.473 16.062 4.789 1 96 34 LEU B CA 1
ATOM 1306 C C . LEU B 1 34 ? 1.108 16.172 5.465 1 96 34 LEU B C 1
ATOM 1308 O O . LEU B 1 34 ? 0.781 17.188 6.07 1 96 34 LEU B O 1
ATOM 1312 N N . ARG B 1 35 ? 0.376 15.148 5.316 1 94.44 35 ARG B N 1
ATOM 1313 C CA . ARG B 1 35 ? -0.95 15.133 5.93 1 94.44 35 ARG B CA 1
ATOM 1314 C C . ARG B 1 35 ? -0.859 15.289 7.441 1 94.44 35 ARG B C 1
ATOM 1316 O O . ARG B 1 35 ? -1.64 16.031 8.039 1 94.44 35 ARG B O 1
ATOM 1323 N N . PHE B 1 36 ? 0.082 14.578 8.023 1 94.56 36 PHE B N 1
ATOM 1324 C CA . PHE B 1 36 ? 0.278 14.633 9.469 1 94.56 36 PHE B CA 1
ATOM 1325 C C . PHE B 1 36 ? 0.613 16.047 9.914 1 94.56 36 PHE B C 1
ATOM 1327 O O . PHE B 1 36 ? -0.01 16.578 10.836 1 94.56 36 PHE B O 1
ATOM 1334 N N . LEU B 1 37 ? 1.514 16.641 9.219 1 96.19 37 LEU B N 1
ATOM 1335 C CA . LEU B 1 37 ? 1.99 17.953 9.617 1 96.19 37 LEU B CA 1
ATOM 1336 C C . LEU B 1 37 ? 0.905 19.016 9.414 1 96.19 37 LEU B C 1
ATOM 1338 O O . LEU B 1 37 ? 0.9 20.047 10.086 1 96.19 37 LEU B O 1
ATOM 1342 N N . ALA B 1 38 ? 0.015 18.781 8.469 1 94.62 38 ALA B N 1
ATOM 1343 C CA . ALA B 1 38 ? -1.069 19.719 8.195 1 94.62 38 ALA B CA 1
ATOM 1344 C C . ALA B 1 38 ? -2.047 19.781 9.359 1 94.62 38 ALA B C 1
ATOM 1346 O O . ALA B 1 38 ? -2.689 20.812 9.586 1 94.62 38 ALA B O 1
ATOM 1347 N N . GLY B 1 39 ? -2.15 18.672 10.078 1 91 39 GLY B N 1
ATOM 1348 C CA . GLY B 1 39 ? -3.158 18.625 11.125 1 91 39 GLY B CA 1
ATOM 1349 C C . GLY B 1 39 ? -2.566 18.562 12.516 1 91 39 GLY B C 1
ATOM 1350 O O . GLY B 1 39 ? -3.281 18.719 13.508 1 91 39 GLY B O 1
ATOM 1351 N N . ALA B 1 40 ? -1.342 18.344 12.648 1 86.62 40 ALA B N 1
ATOM 1352 C CA . ALA B 1 40 ? -0.716 18.062 13.938 1 86.62 40 ALA B CA 1
ATOM 1353 C C . ALA B 1 40 ? -0.456 19.359 14.711 1 86.62 40 ALA B C 1
ATOM 1355 O O . ALA B 1 40 ? -0.227 20.406 14.109 1 86.62 40 ALA B O 1
ATOM 1356 N N . ASP B 1 41 ? -0.483 19.109 15.977 1 84.5 41 ASP B N 1
ATOM 1357 C CA . ASP B 1 41 ? -0.062 20.219 16.844 1 84.5 41 ASP B CA 1
ATOM 1358 C C . ASP B 1 41 ? 1.443 20.438 16.734 1 84.5 41 ASP B C 1
ATOM 1360 O O . ASP B 1 41 ? 2.199 19.531 16.422 1 84.5 41 ASP B O 1
ATOM 1364 N N . GLU B 1 42 ? 1.77 21.641 17.062 1 77.75 42 GLU B N 1
ATOM 1365 C CA . GLU B 1 42 ? 3.166 22.047 16.969 1 77.75 42 GLU B CA 1
ATOM 1366 C C . GLU B 1 42 ? 4.074 21.141 17.781 1 77.75 42 GLU B C 1
ATOM 1368 O O . GLU B 1 42 ? 5.168 20.781 17.344 1 77.75 42 GLU B O 1
ATOM 1373 N N . LYS B 1 43 ? 3.635 20.75 18.875 1 79.56 43 LYS B N 1
ATOM 1374 C CA . LYS B 1 43 ? 4.465 19.969 19.797 1 79.56 43 LYS B CA 1
ATOM 1375 C C . LYS B 1 43 ? 4.707 18.562 19.25 1 79.56 43 LYS B C 1
ATOM 1377 O O . LYS B 1 43 ? 5.727 17.953 19.547 1 79.56 43 LYS B O 1
ATOM 1382 N N . ALA B 1 44 ? 3.854 18.156 18.328 1 86.06 44 ALA B N 1
ATOM 1383 C CA . ALA B 1 44 ? 3.961 16.797 17.797 1 86.06 44 ALA B CA 1
ATOM 1384 C C . ALA B 1 44 ? 4.664 16.797 16.438 1 86.06 44 ALA B C 1
ATOM 1386 O O . ALA B 1 44 ? 4.996 15.734 15.914 1 86.06 44 ALA B O 1
ATOM 1387 N N . SER B 1 45 ? 4.965 17.984 15.992 1 93.38 45 SER B N 1
ATOM 1388 C CA . SER B 1 45 ? 5.449 18.094 14.625 1 93.38 45 SER B CA 1
ATOM 1389 C C . SER B 1 45 ? 6.977 18.078 14.57 1 93.38 45 SER B C 1
ATOM 1391 O O . SER B 1 45 ? 7.594 18.984 14.008 1 93.38 45 SER B O 1
ATOM 1393 N N . ASP B 1 46 ? 7.586 17.062 15.227 1 93.88 46 ASP B N 1
ATOM 1394 C CA . ASP B 1 46 ? 9.023 16.828 15.18 1 93.88 46 ASP B CA 1
ATOM 1395 C C . ASP B 1 46 ? 9.344 15.422 14.68 1 93.88 46 ASP B C 1
ATOM 1397 O O . ASP B 1 46 ? 8.445 14.703 14.242 1 93.88 46 ASP B O 1
ATOM 1401 N N . LEU B 1 47 ? 10.648 15.141 14.688 1 94.19 47 LEU B N 1
ATOM 1402 C CA . LEU B 1 47 ? 11.086 13.859 14.156 1 94.19 47 LEU B CA 1
ATOM 1403 C C . LEU B 1 47 ? 10.398 12.703 14.883 1 94.19 47 LEU B C 1
ATOM 1405 O O . LEU B 1 47 ? 9.914 11.766 14.242 1 94.19 47 LEU B O 1
ATOM 1409 N N . ASN B 1 48 ? 10.211 12.844 16.141 1 93.81 48 ASN B N 1
ATOM 1410 C CA . ASN B 1 48 ? 9.586 11.789 16.938 1 93.81 48 ASN B CA 1
ATOM 1411 C C . ASN B 1 48 ? 8.102 11.648 16.609 1 93.81 48 ASN B C 1
ATOM 1413 O O . ASN B 1 48 ? 7.59 10.539 16.484 1 93.81 48 ASN B O 1
ATOM 1417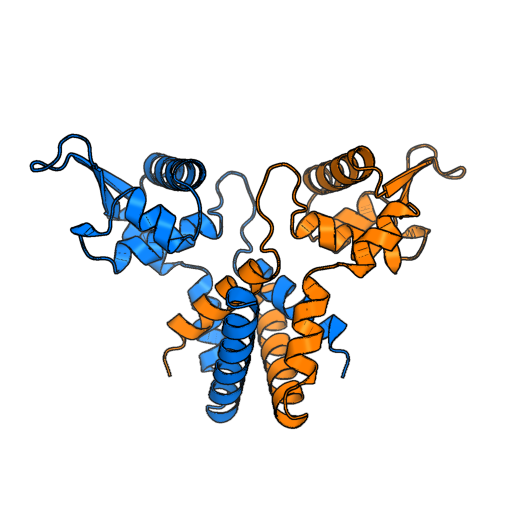 N N . GLY B 1 49 ? 7.434 12.734 16.531 1 93.94 49 GLY B N 1
ATOM 1418 C CA . GLY B 1 49 ? 6.027 12.719 16.156 1 93.94 49 GLY B CA 1
ATOM 1419 C C . GLY B 1 49 ? 5.789 12.109 14.781 1 93.94 49 GLY B C 1
ATOM 1420 O O . GLY B 1 49 ? 4.859 11.32 14.609 1 93.94 49 GLY B O 1
ATOM 1421 N N . VAL B 1 50 ? 6.645 12.453 13.836 1 94.69 50 VAL B N 1
ATOM 1422 C CA . VAL B 1 50 ? 6.539 11.914 12.484 1 94.69 50 VAL B CA 1
ATOM 1423 C C . VAL B 1 50 ? 6.801 10.406 12.508 1 94.69 50 VAL B C 1
ATOM 1425 O O . VAL B 1 50 ? 6.07 9.633 11.891 1 94.69 50 VAL B O 1
ATOM 1428 N N . ALA B 1 51 ? 7.844 10.008 13.219 1 93.56 51 ALA B N 1
ATOM 1429 C CA . ALA B 1 51 ? 8.188 8.594 13.32 1 93.56 51 ALA B CA 1
ATOM 1430 C C . ALA B 1 51 ? 7.035 7.793 13.93 1 93.56 51 ALA B C 1
ATOM 1432 O O . ALA B 1 51 ? 6.664 6.734 13.406 1 93.56 51 ALA B O 1
ATOM 1433 N N . LYS B 1 52 ? 6.434 8.305 14.984 1 90.75 52 LYS B N 1
ATOM 1434 C CA . LYS B 1 52 ? 5.301 7.664 15.641 1 90.75 52 LYS B CA 1
ATOM 1435 C C . LYS B 1 52 ? 4.102 7.562 14.695 1 90.75 52 LYS B C 1
ATOM 1437 O O . LYS B 1 52 ? 3.465 6.512 14.609 1 90.75 52 LYS B O 1
ATOM 1442 N N . TYR B 1 53 ? 3.885 8.586 14.039 1 89.25 53 TYR B N 1
ATOM 1443 C CA . TYR B 1 53 ? 2.75 8.617 13.125 1 89.25 53 TYR B CA 1
ATOM 1444 C C . TYR B 1 53 ? 2.922 7.594 12.016 1 89.25 53 TYR B C 1
ATOM 1446 O O . TYR B 1 53 ? 1.97 6.898 11.648 1 89.25 53 TYR B O 1
ATOM 1454 N N . LEU B 1 54 ? 4.113 7.492 11.43 1 87.44 54 LEU B N 1
ATOM 1455 C CA . LEU B 1 54 ? 4.398 6.578 10.328 1 87.44 54 LEU B CA 1
ATOM 1456 C C . LEU B 1 54 ? 4.555 5.148 10.836 1 87.44 54 LEU B C 1
ATOM 1458 O O . LEU B 1 54 ? 4.52 4.199 10.055 1 87.44 54 LEU B O 1
ATOM 1462 N N . GLY B 1 55 ? 4.773 4.969 12.125 1 84.31 55 GLY B N 1
ATOM 1463 C CA . GLY B 1 55 ? 5.051 3.648 12.664 1 84.31 55 GLY B CA 1
ATOM 1464 C C . GLY B 1 55 ? 6.426 3.125 12.289 1 84.31 55 GLY B C 1
ATOM 1465 O O . GLY B 1 55 ? 6.578 1.942 11.977 1 84.31 55 GLY B O 1
ATOM 1466 N N . VAL B 1 56 ? 7.445 4.039 12.258 1 84.56 56 VAL B N 1
ATOM 1467 C CA . VAL B 1 56 ? 8.805 3.666 11.883 1 84.56 56 VAL B CA 1
ATOM 1468 C C . VAL B 1 56 ? 9.797 4.227 12.898 1 84.56 56 VAL B C 1
ATOM 1470 O O . VAL B 1 56 ? 9.414 4.957 13.812 1 84.56 56 VAL B O 1
ATOM 1473 N N . THR B 1 57 ? 11.055 3.822 12.664 1 89.94 57 THR B N 1
ATOM 1474 C CA . THR B 1 57 ? 12.133 4.363 13.492 1 89.94 57 THR B CA 1
ATOM 1475 C C . THR B 1 57 ? 12.547 5.746 13.008 1 89.94 57 THR B C 1
ATOM 1477 O O . THR B 1 57 ? 12.086 6.207 11.961 1 89.94 57 THR B O 1
ATOM 1480 N N . ALA B 1 58 ? 13.422 6.406 13.742 1 93.12 58 ALA B N 1
ATOM 1481 C CA . ALA B 1 58 ? 13.859 7.77 13.438 1 93.12 58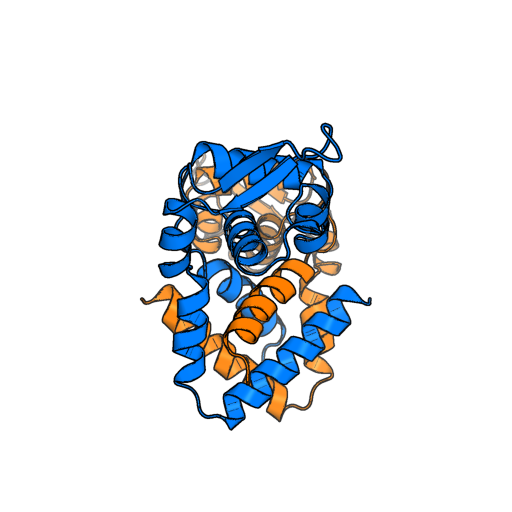 ALA B CA 1
ATOM 1482 C C . ALA B 1 58 ? 14.594 7.824 12.109 1 93.12 58 ALA B C 1
ATOM 1484 O O . ALA B 1 58 ? 14.516 8.828 11.391 1 93.12 58 ALA B O 1
ATOM 1485 N N . GLY B 1 59 ? 15.273 6.824 11.805 1 93.75 59 GLY B N 1
ATOM 1486 C CA . GLY B 1 59 ? 16.047 6.793 10.57 1 93.75 59 GLY B CA 1
ATOM 1487 C C . GLY B 1 59 ? 15.195 7.055 9.336 1 93.75 59 GLY B C 1
ATOM 1488 O O . GLY B 1 59 ? 15.375 8.07 8.656 1 93.75 59 GLY B O 1
ATOM 1489 N N . PRO B 1 60 ? 14.258 6.184 9.086 1 91.25 60 PRO B N 1
ATOM 1490 C CA . PRO B 1 60 ? 13.375 6.375 7.941 1 91.25 60 PRO B CA 1
ATOM 1491 C C . PRO B 1 60 ? 12.562 7.668 8.031 1 91.25 60 PRO B C 1
ATOM 1493 O O . PRO B 1 60 ? 12.312 8.312 7.012 1 91.25 60 PRO B O 1
ATOM 1496 N N . ALA B 1 61 ? 12.117 7.98 9.164 1 93.88 61 ALA B N 1
ATOM 1497 C CA . ALA B 1 61 ? 11.383 9.227 9.359 1 93.88 61 ALA B CA 1
ATOM 1498 C C . ALA B 1 61 ? 12.25 10.43 8.992 1 93.88 61 ALA B C 1
ATOM 1500 O O . ALA B 1 61 ? 11.781 11.367 8.336 1 93.88 61 ALA B O 1
ATOM 1501 N N . SER B 1 62 ? 13.453 10.391 9.375 1 95.94 62 SER B N 1
ATOM 1502 C CA . SER B 1 62 ? 14.383 11.477 9.062 1 95.94 62 SER B CA 1
ATOM 1503 C C . SER B 1 62 ? 14.602 11.602 7.559 1 95.94 62 SER B C 1
ATOM 1505 O O . SER B 1 62 ? 14.641 12.711 7.02 1 95.94 62 SER B O 1
ATOM 1507 N N . ARG B 1 63 ? 14.703 10.508 6.969 1 95.38 63 ARG B N 1
ATOM 1508 C CA . ARG B 1 63 ? 14.898 10.516 5.523 1 95.38 63 ARG B CA 1
ATOM 1509 C C . ARG B 1 63 ? 13.688 11.109 4.809 1 95.38 63 ARG B C 1
ATOM 1511 O O . ARG B 1 63 ? 13.836 11.867 3.846 1 95.38 63 ARG B O 1
ATOM 1518 N N . ALA B 1 64 ? 12.531 10.758 5.25 1 94.5 64 ALA B N 1
ATOM 1519 C CA . ALA B 1 64 ? 11.312 11.305 4.664 1 94.5 64 ALA B CA 1
ATOM 1520 C C . ALA B 1 64 ? 11.25 12.82 4.844 1 94.5 64 ALA B C 1
ATOM 1522 O O . ALA B 1 64 ? 10.93 13.555 3.904 1 94.5 64 ALA B O 1
ATOM 1523 N N . LEU B 1 65 ? 11.594 13.234 6.016 1 96.69 65 LEU B N 1
ATOM 1524 C CA . LEU B 1 65 ? 11.57 14.672 6.301 1 96.69 65 LEU B CA 1
ATOM 1525 C C . LEU B 1 65 ? 12.625 15.398 5.469 1 96.69 65 LEU B C 1
ATOM 1527 O O . LEU B 1 65 ? 12.344 16.469 4.914 1 96.69 65 LEU B O 1
ATOM 1531 N N . ALA B 1 66 ? 13.781 14.844 5.402 1 96.31 66 ALA B N 1
ATOM 1532 C CA . ALA B 1 66 ? 14.859 15.453 4.625 1 96.31 66 ALA B CA 1
ATOM 1533 C C . ALA B 1 66 ? 14.477 15.578 3.156 1 96.31 66 ALA B C 1
ATOM 1535 O O . ALA B 1 66 ? 14.734 16.609 2.527 1 96.31 66 ALA B O 1
ATOM 1536 N N . ALA B 1 67 ? 13.859 14.57 2.66 1 95.38 67 ALA B N 1
ATOM 1537 C CA . ALA B 1 67 ? 13.422 14.602 1.268 1 95.38 67 ALA B CA 1
ATOM 1538 C C . ALA B 1 67 ? 12.383 15.695 1.039 1 95.38 67 ALA B C 1
ATOM 1540 O O . ALA B 1 67 ? 12.43 16.391 0.023 1 95.38 67 ALA B O 1
ATOM 1541 N N . LEU B 1 68 ? 11.5 15.859 1.937 1 96.94 68 LEU B N 1
ATOM 1542 C CA . LEU B 1 68 ? 10.453 16.859 1.827 1 96.94 68 LEU B CA 1
ATOM 1543 C C . LEU B 1 68 ? 11.023 18.266 1.968 1 96.94 68 LEU B C 1
ATOM 1545 O O . LEU B 1 68 ? 10.555 19.203 1.316 1 96.94 68 LEU B O 1
ATOM 1549 N N . GLU B 1 69 ? 12.039 18.422 2.809 1 96.88 69 GLU B N 1
ATOM 1550 C CA . GLU B 1 69 ? 12.727 19.703 2.93 1 96.88 69 GLU B CA 1
ATOM 1551 C C . GLU B 1 69 ? 13.469 20.047 1.644 1 96.88 69 GLU B C 1
ATOM 1553 O O . GLU B 1 69 ? 13.438 21.188 1.191 1 96.88 69 GLU B O 1
ATOM 1558 N N . GLU B 1 70 ? 14.109 19.047 1.135 1 96 70 GLU B N 1
ATOM 1559 C CA . GLU B 1 70 ? 14.836 19.25 -0.116 1 96 70 GLU B CA 1
ATOM 1560 C C . GLU B 1 70 ? 13.891 19.672 -1.241 1 96 70 GLU B C 1
ATOM 1562 O O . GLU B 1 70 ? 14.258 20.5 -2.082 1 96 70 GLU B O 1
ATOM 1567 N N . LYS B 1 71 ? 12.648 19.172 -1.211 1 95.5 71 LYS B N 1
ATOM 1568 C CA . LYS B 1 71 ? 11.648 19.5 -2.225 1 95.5 71 LYS B CA 1
ATOM 1569 C C . LYS B 1 71 ? 10.984 20.828 -1.932 1 95.5 71 LYS B C 1
ATOM 1571 O O . LYS B 1 71 ? 10.148 21.297 -2.711 1 95.5 71 LYS B O 1
ATOM 1576 N N . GLY B 1 72 ? 11.305 21.391 -0.774 1 96.75 72 GLY B N 1
ATOM 1577 C CA . GLY B 1 72 ? 10.758 22.688 -0.387 1 96.75 72 GLY B CA 1
ATOM 1578 C C . GLY B 1 72 ? 9.336 22.578 0.149 1 96.75 72 GLY B C 1
ATOM 1579 O O . GLY B 1 72 ? 8.602 23.578 0.16 1 96.75 72 GLY B O 1
ATOM 1580 N N . LEU B 1 73 ? 8.875 21.422 0.615 1 97.62 73 LEU B N 1
ATOM 1581 C CA . LEU B 1 73 ? 7.492 21.203 1.027 1 97.62 73 LEU B CA 1
ATOM 1582 C C . LEU B 1 73 ? 7.355 21.312 2.543 1 97.62 73 LEU B C 1
ATOM 1584 O O . LEU B 1 73 ? 6.254 21.531 3.055 1 97.62 73 LEU B O 1
ATOM 1588 N N . VAL B 1 74 ? 8.492 21.141 3.24 1 97.75 74 VAL B N 1
ATOM 1589 C CA . VAL B 1 74 ? 8.516 21.203 4.699 1 97.75 74 VAL B CA 1
ATOM 1590 C C . VAL B 1 74 ? 9.664 22.094 5.164 1 97.75 74 VAL B C 1
ATOM 1592 O O . VAL B 1 74 ? 10.711 22.156 4.52 1 97.75 74 VAL B O 1
ATOM 1595 N N . ILE B 1 75 ? 9.461 22.75 6.25 1 96.69 75 ILE B N 1
ATOM 1596 C CA . ILE B 1 75 ? 10.461 23.609 6.855 1 96.69 75 ILE B CA 1
ATOM 1597 C C . ILE B 1 75 ? 10.688 23.203 8.305 1 96.69 75 ILE B C 1
ATOM 1599 O O . ILE B 1 75 ? 9.734 22.938 9.039 1 96.69 75 ILE B O 1
ATOM 1603 N N . GLY B 1 76 ? 11.922 23.125 8.633 1 94.62 76 GLY B N 1
ATOM 1604 C CA . GLY B 1 76 ? 12.297 22.859 10.016 1 94.62 76 GLY B CA 1
ATOM 1605 C C . GLY B 1 76 ? 12.781 24.094 10.75 1 94.62 76 GLY B C 1
ATOM 1606 O O . GLY B 1 76 ? 13.547 24.891 10.203 1 94.62 76 GLY B O 1
ATOM 1607 N N . GLU B 1 77 ? 12.266 24.234 11.93 1 90.44 77 GLU B N 1
ATOM 1608 C CA . GLU B 1 77 ? 12.703 25.344 12.766 1 90.44 77 GLU B CA 1
ATOM 1609 C C . GLU B 1 77 ? 13.227 24.844 14.109 1 90.44 77 GLU B C 1
ATOM 1611 O O . GLU B 1 77 ? 12.625 23.969 14.734 1 90.44 77 GLU B O 1
ATOM 1616 N N . VAL B 1 78 ? 14.383 25.391 14.445 1 87.31 78 VAL B N 1
ATOM 1617 C CA . VAL B 1 78 ? 14.953 25.031 15.742 1 87.31 78 VAL B CA 1
ATOM 1618 C C . VAL B 1 78 ? 14.07 25.578 16.859 1 87.31 78 VAL B C 1
ATOM 1620 O O . VAL B 1 78 ? 13.633 26.734 16.812 1 87.31 78 VAL B O 1
ATOM 1623 N N . ARG B 1 79 ? 13.766 24.703 17.781 1 81.94 79 ARG B N 1
ATOM 1624 C CA . ARG B 1 79 ? 12.938 25.125 18.906 1 81.94 79 ARG B CA 1
ATOM 1625 C C . ARG B 1 79 ? 13.758 25.938 19.922 1 81.94 79 ARG B C 1
ATOM 1627 O O . ARG B 1 79 ? 14.883 25.562 20.25 1 81.94 79 ARG B O 1
ATOM 1634 N N . LEU B 1 80 ? 13.125 26.922 20.312 1 78.75 80 LEU B N 1
ATOM 1635 C CA . LEU B 1 80 ? 13.797 27.781 21.281 1 78.75 80 LEU B CA 1
ATOM 1636 C C . LEU B 1 80 ? 13.953 27.062 22.609 1 78.75 80 LEU B C 1
ATOM 1638 O O . LEU B 1 80 ? 14.953 27.266 23.312 1 78.75 80 LEU B O 1
ATOM 1642 N N . ASP B 1 81 ? 13.055 26.219 22.922 1 80.75 81 ASP B N 1
ATOM 1643 C CA . ASP B 1 81 ? 13.023 25.562 24.219 1 80.75 81 ASP B CA 1
ATOM 1644 C C . ASP B 1 81 ? 13.906 24.312 24.219 1 80.75 81 ASP B C 1
ATOM 1646 O O . ASP B 1 81 ? 14.266 23.797 25.281 1 80.75 81 ASP B O 1
ATOM 1650 N N . ASP B 1 82 ? 14.117 23.703 23.141 1 75.75 82 ASP B N 1
ATOM 1651 C CA . ASP B 1 82 ? 14.984 22.531 22.969 1 75.75 82 ASP B CA 1
ATOM 1652 C C . ASP B 1 82 ? 15.719 22.594 21.641 1 75.75 82 ASP B C 1
ATOM 1654 O O . ASP B 1 82 ? 15.234 22.062 20.625 1 75.75 82 ASP B O 1
ATOM 1658 N N . ARG B 1 83 ? 16.875 23.109 21.719 1 75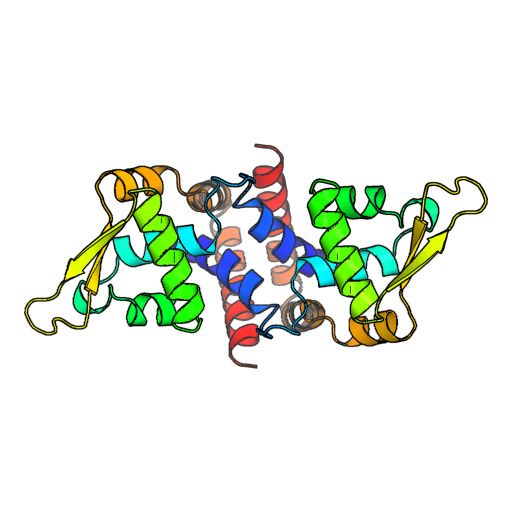.56 83 ARG B N 1
ATOM 1659 C CA . ARG B 1 83 ? 17.625 23.438 20.516 1 75.56 83 ARG B CA 1
ATOM 1660 C C . ARG B 1 83 ? 18.016 22.172 19.75 1 75.56 83 ARG B C 1
ATOM 1662 O O . ARG B 1 83 ? 18.375 22.234 18.578 1 75.56 83 ARG B O 1
ATOM 1669 N N . ARG B 1 84 ? 17.766 21.125 20.531 1 76.19 84 ARG B N 1
ATOM 1670 C CA . ARG B 1 84 ? 18.125 19.859 19.891 1 76.19 84 ARG B CA 1
ATOM 1671 C C . ARG B 1 84 ? 16.969 19.312 19.062 1 76.19 84 ARG B C 1
ATOM 1673 O O . ARG B 1 84 ? 17.125 18.391 18.281 1 76.19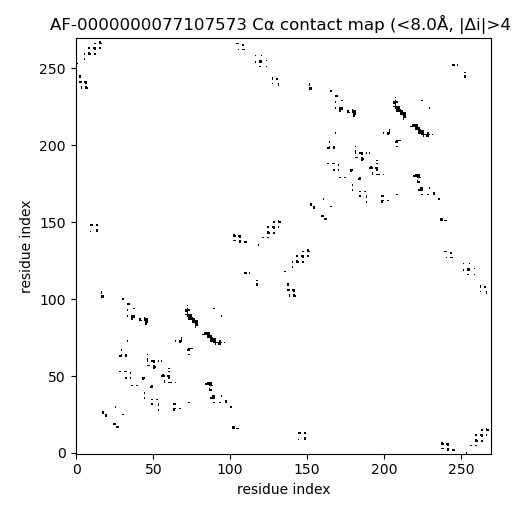 84 ARG B O 1
ATOM 1680 N N . LYS B 1 85 ? 15.914 19.984 19.234 1 83.12 85 LYS B N 1
ATOM 1681 C CA . LYS B 1 85 ? 14.734 19.5 18.531 1 83.12 85 LYS B CA 1
ATOM 1682 C C . LYS B 1 85 ? 14.297 20.5 17.453 1 83.12 85 LYS B C 1
ATOM 1684 O O . LYS B 1 85 ? 14.445 21.719 17.641 1 83.12 85 LYS B O 1
ATOM 1689 N N . ARG B 1 86 ? 13.977 19.969 16.375 1 91.62 86 ARG B N 1
ATOM 1690 C CA . ARG B 1 86 ? 13.438 20.797 15.297 1 91.62 86 ARG B CA 1
ATOM 1691 C C . ARG B 1 86 ? 11.93 20.578 15.141 1 91.62 86 ARG B C 1
ATOM 1693 O O . ARG B 1 86 ? 11.461 19.438 15.188 1 91.62 86 ARG B O 1
ATOM 1700 N N . ARG B 1 87 ? 11.25 21.672 15.117 1 93.44 87 ARG B N 1
ATOM 1701 C CA . ARG B 1 87 ? 9.836 21.625 14.773 1 93.44 87 ARG B CA 1
ATOM 1702 C C . ARG B 1 87 ? 9.633 21.703 13.258 1 93.44 87 ARG B C 1
ATOM 1704 O O . ARG B 1 87 ? 10.195 22.578 12.602 1 93.44 87 ARG B O 1
ATOM 1711 N N . MET B 1 88 ? 8.812 20.781 12.773 1 96.62 88 MET B N 1
ATOM 1712 C CA . MET B 1 88 ? 8.57 20.719 11.336 1 96.62 88 MET B CA 1
ATOM 1713 C C . MET B 1 88 ? 7.199 21.297 10.984 1 96.62 88 MET B C 1
ATOM 1715 O O . MET B 1 88 ? 6.227 21.047 11.703 1 96.62 88 MET B O 1
ATOM 1719 N N . ARG B 1 89 ? 7.188 22.062 9.922 1 95.75 89 ARG B N 1
ATOM 1720 C CA . ARG B 1 89 ? 5.914 22.578 9.438 1 95.75 89 ARG B CA 1
ATOM 1721 C C . ARG B 1 89 ? 5.871 22.562 7.91 1 95.75 89 ARG B C 1
ATOM 1723 O O . ARG B 1 89 ? 6.91 22.5 7.254 1 95.75 89 ARG B O 1
ATOM 1730 N N . LEU B 1 90 ? 4.648 22.672 7.434 1 97 90 LEU B N 1
ATOM 1731 C CA . LEU B 1 90 ? 4.492 22.766 5.988 1 97 90 LEU B CA 1
ATOM 1732 C C . LEU B 1 90 ? 4.895 24.141 5.488 1 97 90 LEU B C 1
ATOM 1734 O O . LEU B 1 90 ? 4.602 25.156 6.133 1 97 90 LEU B O 1
ATOM 1738 N N . SER B 1 91 ? 5.574 24.156 4.391 1 97.5 91 SER B N 1
ATOM 1739 C CA . SER B 1 91 ? 5.711 25.406 3.652 1 97.5 91 SER B CA 1
ATOM 1740 C C . SER B 1 91 ? 4.43 25.75 2.902 1 97.5 91 SER B C 1
ATOM 1742 O O . SER B 1 91 ? 3.471 24.984 2.916 1 97.5 91 SER B O 1
ATOM 1744 N N . LYS B 1 92 ? 4.438 26.969 2.279 1 97.31 92 LYS B N 1
ATOM 1745 C CA . LYS B 1 92 ? 3.326 27.312 1.396 1 97.31 92 LYS B CA 1
ATOM 1746 C C . LYS B 1 92 ? 3.186 26.312 0.261 1 97.31 92 LYS B C 1
ATOM 1748 O O . LYS B 1 92 ? 2.072 25.922 -0.098 1 97.31 92 LYS B O 1
ATOM 1753 N N . SER B 1 93 ? 4.336 25.844 -0.229 1 97.19 93 SER B N 1
ATOM 1754 C CA . SER B 1 93 ? 4.34 24.844 -1.29 1 97.19 93 SER B CA 1
ATOM 1755 C C . SER B 1 93 ? 3.83 23.5 -0.784 1 97.19 93 SER B C 1
ATOM 1757 O O . SER B 1 93 ? 3.164 22.766 -1.519 1 97.19 93 SER B O 1
ATOM 1759 N N . GLY B 1 94 ? 4.141 23.172 0.457 1 96.75 94 GLY B N 1
ATOM 1760 C CA . GLY B 1 94 ? 3.643 21.953 1.062 1 96.75 94 GLY B CA 1
ATOM 1761 C C . GLY B 1 94 ? 2.133 21.922 1.207 1 96.75 94 GLY B C 1
ATOM 1762 O O . GLY B 1 94 ? 1.491 20.906 0.929 1 96.75 94 GLY B O 1
ATOM 1763 N N . ILE B 1 95 ? 1.625 23.109 1.572 1 95.94 95 ILE B N 1
ATOM 1764 C CA . ILE B 1 95 ? 0.178 23.25 1.694 1 95.94 95 ILE B CA 1
ATOM 1765 C C . ILE B 1 95 ? -0.471 23.109 0.319 1 95.94 95 ILE B C 1
ATOM 1767 O O . ILE B 1 95 ? -1.471 22.406 0.165 1 95.94 95 ILE B O 1
ATOM 1771 N N . ALA B 1 96 ? 0.133 23.734 -0.651 1 96.12 96 ALA B N 1
ATOM 1772 C CA . ALA B 1 96 ? -0.373 23.672 -2.02 1 96.12 96 ALA B CA 1
ATOM 1773 C C . ALA B 1 96 ? -0.312 22.25 -2.555 1 96.12 96 ALA B C 1
ATOM 1775 O O . ALA B 1 96 ? -1.219 21.797 -3.266 1 96.12 96 ALA B O 1
ATOM 1776 N N . ALA B 1 97 ? 0.684 21.516 -2.18 1 94.25 97 ALA B N 1
ATOM 1777 C CA . ALA B 1 97 ? 0.841 20.141 -2.639 1 94.25 97 ALA B CA 1
ATOM 1778 C C . ALA B 1 97 ? -0.301 19.25 -2.137 1 94.25 97 ALA B C 1
ATOM 1780 O O . ALA B 1 97 ? -0.777 18.375 -2.855 1 94.25 97 ALA B O 1
ATOM 1781 N N . LEU B 1 98 ? -0.743 19.516 -0.978 1 94.25 98 LEU B N 1
ATOM 1782 C CA . LEU B 1 98 ? -1.787 18.703 -0.367 1 94.25 98 LEU B CA 1
ATOM 1783 C C . LEU B 1 98 ? -3.107 18.859 -1.113 1 94.25 98 LEU B C 1
ATOM 1785 O O . LEU B 1 98 ? -3.988 18.016 -1.014 1 94.25 98 LEU B O 1
ATOM 1789 N N . GLU B 1 99 ? -3.258 19.969 -1.799 1 93.31 99 GLU B N 1
ATOM 1790 C CA . GLU B 1 99 ? -4.457 20.156 -2.611 1 93.31 99 GLU B CA 1
ATOM 1791 C C . GLU B 1 99 ? -4.551 19.109 -3.709 1 93.31 99 GLU B C 1
ATOM 1793 O O . GLU B 1 99 ? -5.645 18.781 -4.18 1 93.31 99 GLU B O 1
ATOM 1798 N N . ASN B 1 100 ? -3.371 18.531 -4.012 1 90.5 100 ASN B N 1
ATOM 1799 C CA . ASN B 1 100 ? -3.309 17.531 -5.066 1 90.5 100 ASN B CA 1
ATOM 1800 C C . ASN B 1 100 ? -2.967 16.141 -4.508 1 90.5 100 ASN B C 1
ATOM 1802 O O . ASN B 1 100 ? -2.467 15.281 -5.234 1 90.5 100 ASN B O 1
ATOM 1806 N N . ASP B 1 101 ? -3.217 15.969 -3.23 1 93 101 ASP B N 1
ATOM 1807 C CA . ASP B 1 101 ? -2.969 14.68 -2.596 1 93 101 ASP B CA 1
ATOM 1808 C C . ASP B 1 101 ? -3.758 13.562 -3.283 1 93 101 ASP B C 1
ATOM 1810 O O . ASP B 1 101 ? -4.988 13.625 -3.355 1 93 101 ASP B O 1
ATOM 1814 N N . PRO B 1 102 ? -3.09 12.531 -3.762 1 92.38 102 PRO B N 1
ATOM 1815 C CA . PRO B 1 102 ? -3.754 11.453 -4.496 1 92.38 102 PRO B CA 1
ATOM 1816 C C . PRO B 1 102 ? -4.848 10.766 -3.682 1 92.38 102 PRO B C 1
ATOM 1818 O O . PRO B 1 102 ? -5.789 10.203 -4.25 1 92.38 102 PRO B O 1
ATOM 1821 N N . ILE B 1 103 ? -4.773 10.859 -2.395 1 93.31 103 ILE B N 1
ATOM 1822 C CA . ILE B 1 103 ? -5.738 10.195 -1.527 1 93.31 103 ILE B CA 1
ATOM 1823 C C . ILE B 1 103 ? -7.121 10.812 -1.716 1 93.31 103 ILE B C 1
ATOM 1825 O O . ILE B 1 103 ? -8.133 10.188 -1.412 1 93.31 103 ILE B O 1
ATOM 1829 N N . LYS B 1 104 ? -7.195 12.062 -2.15 1 93.56 104 LYS B N 1
ATOM 1830 C CA . LYS B 1 104 ? -8.461 12.766 -2.357 1 93.56 104 LYS B CA 1
ATOM 1831 C C . LYS B 1 104 ? -9.281 12.109 -3.469 1 93.56 104 LYS B C 1
ATOM 1833 O O . LYS B 1 104 ? -10.508 12.18 -3.471 1 93.56 104 LYS B O 1
ATOM 1838 N N . ARG B 1 105 ? -8.617 11.461 -4.398 1 93.44 105 ARG B N 1
ATOM 1839 C CA . ARG B 1 105 ? -9.32 10.727 -5.449 1 93.44 105 ARG B CA 1
ATOM 1840 C C . ARG B 1 105 ? -10.148 9.586 -4.867 1 93.44 105 ARG B C 1
ATOM 1842 O O . ARG B 1 105 ? -11.266 9.328 -5.316 1 93.44 105 ARG B O 1
ATOM 1849 N N . VAL B 1 106 ? -9.578 8.938 -3.891 1 95.88 106 VAL B N 1
ATOM 1850 C CA . VAL B 1 106 ? -10.289 7.852 -3.225 1 95.88 106 VAL B CA 1
ATOM 1851 C C . VAL B 1 106 ? -11.562 8.391 -2.574 1 95.88 106 VAL B C 1
ATOM 1853 O O . VAL B 1 106 ? -12.633 7.801 -2.711 1 95.88 106 VAL B O 1
ATOM 1856 N N . GLU B 1 107 ? -11.391 9.523 -1.918 1 95.06 107 GLU B N 1
ATOM 1857 C CA . GLU B 1 107 ? -12.539 10.172 -1.28 1 95.06 107 GLU B CA 1
ATOM 1858 C C . GLU B 1 107 ? -13.641 10.453 -2.291 1 95.06 107 GLU B C 1
ATOM 1860 O O . GLU B 1 107 ? -14.812 10.172 -2.035 1 95.06 107 GLU B O 1
ATOM 1865 N N . THR B 1 108 ? -13.273 11 -3.396 1 95 108 THR B N 1
ATOM 1866 C CA . THR B 1 108 ? -14.219 11.383 -4.438 1 95 108 THR B CA 1
ATOM 1867 C C . THR B 1 108 ? -14.945 10.148 -4.977 1 95 108 THR B C 1
ATOM 1869 O O . THR B 1 108 ? -16.172 10.172 -5.152 1 95 108 THR B O 1
ATOM 1872 N N . ILE B 1 109 ? -14.219 9.07 -5.188 1 96.12 109 ILE B N 1
ATOM 1873 C CA . ILE B 1 109 ? -14.812 7.852 -5.727 1 96.12 109 ILE B CA 1
ATOM 1874 C C . ILE B 1 109 ? -15.781 7.254 -4.711 1 96.12 109 ILE B C 1
ATOM 1876 O O . ILE B 1 109 ? -16.891 6.832 -5.07 1 96.12 109 ILE B O 1
ATOM 1880 N N . LEU B 1 110 ? -15.398 7.227 -3.432 1 96.5 110 LEU B N 1
ATOM 1881 C CA . LEU B 1 110 ? -16.234 6.652 -2.383 1 96.5 110 LEU B CA 1
ATOM 1882 C C . LEU B 1 110 ? -17.5 7.477 -2.189 1 96.5 110 LEU B C 1
ATOM 1884 O O . LEU B 1 110 ? -18.562 6.922 -1.902 1 96.5 110 LEU B O 1
ATOM 1888 N N . LYS B 1 111 ? -17.359 8.82 -2.34 1 95.81 111 LYS B N 1
ATOM 1889 C CA . LYS B 1 111 ? -18.469 9.727 -2.141 1 95.81 111 LYS B CA 1
ATOM 1890 C C . LYS B 1 111 ? -19.609 9.43 -3.121 1 95.81 111 LYS B C 1
ATOM 1892 O O . LYS B 1 111 ? -20.781 9.664 -2.814 1 95.81 111 LYS B O 1
ATOM 1897 N N . ASP B 1 112 ? -19.266 8.867 -4.32 1 95.25 112 ASP B N 1
ATOM 1898 C CA . ASP B 1 112 ? -20.234 8.602 -5.383 1 95.25 112 ASP B CA 1
ATOM 1899 C C . ASP B 1 112 ? -20.969 7.289 -5.133 1 95.25 112 ASP B C 1
ATOM 1901 O O . ASP B 1 112 ? -21.906 6.953 -5.863 1 95.25 112 ASP B O 1
ATOM 1905 N N . LEU B 1 113 ? -20.688 6.578 -4.062 1 96.06 113 LEU B N 1
ATOM 1906 C CA . LEU B 1 113 ? -21.344 5.312 -3.738 1 96.06 113 LEU B CA 1
ATOM 1907 C C . LEU B 1 113 ? -22.516 5.531 -2.799 1 96.06 113 LEU B C 1
ATOM 1909 O O . LEU B 1 113 ? -22.547 6.516 -2.059 1 96.06 113 LEU B O 1
ATOM 1913 N N . PRO B 1 114 ? -23.5 4.656 -2.824 1 96.19 114 PRO B N 1
ATOM 1914 C CA . PRO B 1 114 ? -24.594 4.738 -1.846 1 96.19 114 PRO B CA 1
ATOM 1915 C C . PRO B 1 114 ? -24.094 4.73 -0.404 1 96.19 114 PRO B C 1
ATOM 1917 O O . PRO B 1 114 ? -23.125 4.023 -0.085 1 96.19 114 PRO B O 1
ATOM 1920 N N . GLN B 1 115 ? -24.766 5.441 0.468 1 95.5 115 GLN B N 1
ATOM 1921 C CA . GLN B 1 115 ? -24.359 5.625 1.854 1 95.5 115 GLN B CA 1
ATOM 1922 C C . GLN B 1 115 ? -24.219 4.285 2.568 1 95.5 115 GLN B C 1
ATOM 1924 O O . GLN B 1 115 ? -23.297 4.102 3.381 1 95.5 115 GLN B O 1
ATOM 1929 N N . ASP B 1 116 ? -25.078 3.381 2.248 1 94.69 116 ASP B N 1
ATOM 1930 C CA . ASP B 1 116 ? -25.016 2.07 2.887 1 94.69 116 ASP B CA 1
ATOM 1931 C C . ASP B 1 116 ? -23.766 1.307 2.475 1 94.69 116 ASP B C 1
ATOM 1933 O O . ASP B 1 116 ? -23.156 0.612 3.293 1 94.69 116 ASP B O 1
ATOM 1937 N N . GLN B 1 117 ? -23.344 1.445 1.244 1 95.56 117 GLN B N 1
ATOM 1938 C CA . GLN B 1 117 ? -22.125 0.805 0.752 1 95.56 117 GLN B CA 1
ATOM 1939 C C . GLN B 1 117 ? -20.891 1.412 1.397 1 95.56 117 GLN B C 1
ATOM 1941 O O . GLN B 1 117 ? -19.953 0.692 1.765 1 95.56 117 GLN B O 1
ATOM 1946 N N . GLN B 1 118 ? -20.969 2.766 1.573 1 96.31 118 GLN B N 1
ATOM 1947 C CA . GLN B 1 118 ? -19.875 3.445 2.246 1 96.31 118 GLN B CA 1
ATOM 1948 C C . GLN B 1 118 ? -19.703 2.945 3.678 1 96.31 118 GLN B C 1
ATOM 1950 O O . GLN B 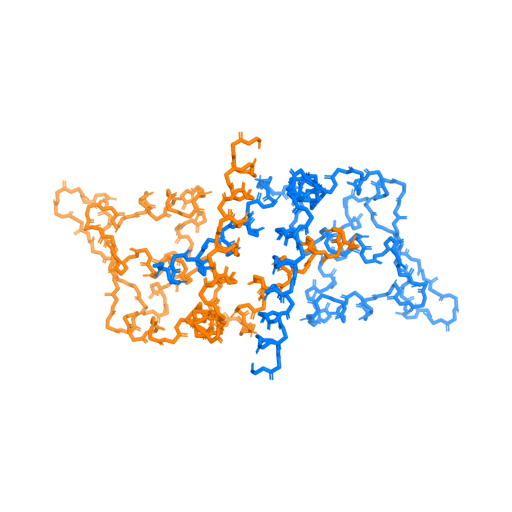1 118 ? -18.594 2.65 4.113 1 96.31 118 GLN B O 1
ATOM 1955 N N . THR B 1 119 ? -20.812 2.82 4.32 1 96.31 119 THR B N 1
ATOM 1956 C CA . THR B 1 119 ? -20.812 2.438 5.727 1 96.31 119 THR B CA 1
ATOM 1957 C C . THR B 1 119 ? -20.266 1.022 5.906 1 96.31 119 THR B C 1
ATOM 1959 O O . THR B 1 119 ? -19.438 0.777 6.785 1 96.31 119 THR B O 1
ATOM 1962 N N . VAL B 1 120 ? -20.688 0.085 5.051 1 96.31 120 VAL B N 1
ATOM 1963 C CA . VAL B 1 120 ? -20.234 -1.301 5.133 1 96.31 120 VAL B CA 1
ATOM 1964 C C . VAL B 1 120 ? -18.75 -1.382 4.812 1 96.31 120 VAL B C 1
ATOM 1966 O O . VAL B 1 120 ? -18 -2.1 5.48 1 96.31 120 VAL B O 1
ATOM 1969 N N . PHE B 1 121 ? -18.359 -0.602 3.809 1 97.5 121 PHE B N 1
ATOM 1970 C CA . PHE B 1 121 ? -16.953 -0.595 3.414 1 97.5 121 PHE B CA 1
ATOM 1971 C C . PHE B 1 121 ? -16.078 -0.102 4.555 1 97.5 121 PHE B C 1
ATOM 1973 O O . PHE B 1 121 ? -15.086 -0.743 4.902 1 97.5 121 PHE B O 1
ATOM 1980 N N . GLU B 1 122 ? -16.422 0.974 5.16 1 96.75 122 GLU B N 1
ATOM 1981 C CA . GLU B 1 122 ? -15.672 1.548 6.27 1 96.75 122 GLU B CA 1
ATOM 1982 C C . GLU B 1 122 ? -15.602 0.583 7.449 1 96.75 122 GLU B C 1
ATOM 1984 O O . GLU B 1 122 ? -14.539 0.401 8.047 1 96.75 122 GLU B O 1
ATOM 1989 N N . ALA B 1 123 ? -16.734 -0.041 7.758 1 96.5 123 ALA B N 1
ATOM 1990 C CA . ALA B 1 123 ? -16.781 -0.963 8.891 1 96.5 123 ALA B CA 1
ATOM 1991 C C . ALA B 1 123 ? -15.883 -2.17 8.648 1 96.5 123 ALA B C 1
ATOM 1993 O O . ALA B 1 123 ? -15.203 -2.639 9.57 1 96.5 123 ALA B O 1
ATOM 1994 N N . THR B 1 124 ? -15.906 -2.703 7.441 1 96.94 124 THR B N 1
ATOM 1995 C CA . THR B 1 124 ? -15.078 -3.852 7.086 1 96.94 124 THR B CA 1
ATOM 1996 C C . THR B 1 124 ? -13.594 -3.494 7.156 1 96.94 124 THR B C 1
ATOM 1998 O O . THR B 1 124 ? -12.797 -4.254 7.703 1 96.94 124 THR B O 1
ATOM 2001 N N . LEU B 1 125 ? -13.258 -2.311 6.648 1 96.38 125 LEU B N 1
ATOM 2002 C CA . LEU B 1 125 ? -11.883 -1.838 6.684 1 96.38 125 LEU B CA 1
ATOM 2003 C C . LEU B 1 125 ? -11.398 -1.66 8.117 1 96.38 125 LEU B C 1
ATOM 2005 O O . LEU B 1 125 ? -10.273 -2.035 8.453 1 96.38 125 LEU B O 1
ATOM 2009 N N . LYS B 1 126 ? -12.234 -1.074 8.922 1 95.12 126 LYS B N 1
ATOM 2010 C CA . LYS B 1 126 ? -11.898 -0.88 10.328 1 95.12 126 LYS B CA 1
ATOM 2011 C C . LYS B 1 126 ? -11.633 -2.213 11.016 1 95.12 126 LYS B C 1
ATOM 2013 O O . LYS B 1 126 ? -10.672 -2.34 11.781 1 95.12 126 LYS B O 1
ATOM 2018 N N . HIS B 1 127 ? -12.461 -3.18 10.742 1 95.94 127 HIS B N 1
ATOM 2019 C CA . HIS B 1 127 ? -12.289 -4.516 11.305 1 95.94 127 HIS B CA 1
ATOM 2020 C C . HIS B 1 127 ? -10.969 -5.133 10.852 1 95.94 127 HIS B C 1
ATOM 2022 O O . HIS B 1 127 ? -10.211 -5.66 11.672 1 95.94 127 HIS B O 1
ATOM 2028 N N . LEU B 1 128 ? -10.68 -5.055 9.555 1 95.62 128 LEU B N 1
ATOM 2029 C CA . LEU B 1 128 ? -9.438 -5.574 8.992 1 95.62 128 LEU B CA 1
ATOM 2030 C C . LEU B 1 128 ? -8.227 -4.922 9.641 1 95.62 128 LEU B C 1
ATOM 2032 O O . LEU B 1 128 ? -7.316 -5.609 10.102 1 95.62 128 LEU B O 1
ATOM 2036 N N . HIS B 1 129 ? -8.258 -3.611 9.688 1 94.06 129 HIS B N 1
ATOM 2037 C CA . HIS B 1 129 ? -7.148 -2.846 10.242 1 94.06 129 HIS B CA 1
ATOM 2038 C C . HIS B 1 129 ? -6.879 -3.232 11.695 1 94.06 129 HIS B C 1
ATOM 2040 O O . HIS B 1 129 ? -5.734 -3.492 12.07 1 94.06 129 HIS B O 1
ATOM 2046 N N . THR B 1 130 ? -7.902 -3.332 12.492 1 93.94 130 THR B N 1
ATOM 2047 C CA . THR B 1 130 ? -7.785 -3.652 13.906 1 93.94 130 THR B CA 1
ATOM 2048 C C . THR B 1 130 ? -7.191 -5.043 14.102 1 93.94 130 THR B C 1
ATOM 2050 O O . THR B 1 130 ? -6.273 -5.227 14.906 1 93.94 130 THR B O 1
ATOM 2053 N N . LYS B 1 131 ? -7.633 -6.027 13.352 1 94.06 131 LYS B N 1
ATOM 2054 C CA . LYS B 1 131 ? -7.16 -7.398 13.492 1 94.06 131 LYS B CA 1
ATOM 2055 C C . LYS B 1 131 ? -5.715 -7.531 13.016 1 94.06 131 LYS B C 1
ATOM 2057 O O . LYS B 1 131 ? -4.945 -8.32 13.562 1 94.06 131 LYS B O 1
ATOM 2062 N N . LEU B 1 132 ? -5.344 -6.762 11.969 1 91.69 132 LEU B N 1
ATOM 2063 C CA . LEU B 1 132 ? -3.998 -6.855 11.414 1 91.69 132 LEU B CA 1
ATOM 2064 C C . LEU B 1 132 ? -2.975 -6.23 12.352 1 91.69 132 LEU B C 1
ATOM 2066 O O . LEU B 1 132 ? -1.832 -6.691 12.43 1 91.69 132 LEU B O 1
ATOM 2070 N N . ILE B 1 133 ? -3.303 -5.148 13.023 1 85.94 133 ILE B N 1
ATOM 2071 C CA . ILE B 1 133 ? -2.363 -4.453 13.898 1 85.94 133 ILE B CA 1
ATOM 2072 C C . ILE B 1 133 ? -2.279 -5.164 15.242 1 85.94 133 ILE B C 1
ATOM 2074 O O . ILE B 1 133 ? -1.239 -5.141 15.906 1 85.94 133 ILE B O 1
ATOM 2078 N N . GLU B 1 134 ? -3.402 -5.594 15.844 1 78.31 134 GLU B N 1
ATOM 2079 C CA . GLU B 1 134 ? -3.438 -6.219 17.172 1 78.31 134 GLU B CA 1
ATOM 2080 C C . GLU B 1 134 ? -2.787 -7.598 17.141 1 78.31 134 GLU B C 1
ATOM 2082 O O . GLU B 1 134 ? -2.213 -8.039 18.141 1 78.31 134 GLU B O 1
ATOM 2087 N N . ASP B 1 135 ? -2.904 -8.375 16.078 1 64.75 135 ASP B N 1
ATOM 2088 C CA . ASP B 1 135 ? -2.396 -9.742 16.125 1 64.75 135 ASP B CA 1
ATOM 2089 C C . ASP B 1 135 ? -0.968 -9.812 15.586 1 64.75 135 ASP B C 1
ATOM 2091 O O . ASP B 1 135 ? -0.639 -9.164 14.594 1 64.75 135 ASP B O 1
#

Sequence (270 aa):
MDLSQTAQMLEATARAIYKERGPNAMHPGQWSVLRFLAGADEKASDLNGVAKYLGVTAGPASRALAALEEKGLVIGEVRLDDRRKRRMRLSKSGIAALENDPIKRVETILKDLPQDQQTVFEATLKHLHTKLIEDMDLSQTAQMLEATARAIYKERGPNAMHPGQWSVLRFLAGADEKASDLNGVAKYLGVTAGPASRALAALEEKGLVIGEVRLDDRRKRRMRLSKSGIAALENDPIKRVETILKDLPQDQQTVFEATLKHLHTKLIED

Solvent-accessible surface area (backbone atoms only — not comparable to full-atom values): 14855 Å² total; per-residue (Å²): 134,63,49,67,58,46,40,52,45,50,44,51,34,45,53,41,47,60,67,64,76,57,94,83,42,72,48,71,67,46,54,48,49,52,56,47,42,74,71,48,52,72,89,45,20,25,65,65,39,49,8,60,72,72,72,52,55,61,64,64,36,47,52,43,50,51,53,34,36,74,72,50,28,34,42,75,39,73,32,88,90,41,73,88,40,47,36,45,38,62,30,76,56,26,56,57,49,55,77,66,39,51,60,54,55,50,28,56,57,52,67,74,45,57,68,69,58,46,51,52,37,47,54,52,49,51,52,52,37,51,54,45,69,75,99,135,60,49,67,58,47,39,51,45,48,45,51,34,44,54,42,46,60,68,64,74,57,94,83,42,71,48,72,68,46,53,49,49,52,57,46,42,74,71,48,53,73,90,44,21,25,64,64,40,49,7,61,72,72,72,52,56,61,66,64,37,46,52,44,51,50,51,34,38,74,70,50,26,35,43,76,40,72,32,89,89,40,72,88,41,46,37,46,36,63,30,74,56,26,55,58,49,56,78,66,40,50,60,55,55,49,28,56,56,51,68,74,45,58,68,68,58,46,52,50,36,46,52,52,48,51,51,50,35,51,55,45,68,76,98

Nearest PDB structures (foldseek):
  5ffx-assembly2_D  TM=7.692E-01  e=8.894E-07  Staphylococcus aureus
  5ffx-assembly1_A  TM=6.719E-01  e=6.505E-07  Staphylococcus aureus
  5fb2-assembly1_A  TM=6.639E-01  e=9.469E-07  Staphylococcus aureus
  5ffz-assembly1_A-2  TM=6.471E-01  e=7.372E-07  Staphylococcus aureus
  4lll-assembly4_M  TM=6.342E-01  e=1.885E-06  Staphylococcus aureus

Organism: Hirschia baltica (strain ATCC 49814 / DSM 5838 / IFAM 1418) (NCBI:txid582402)

Foldseek 3Di:
DPVVVVVVVVVVVVVVLQVDDDPLGDDPLLLQLLVCQVPDDQVLQWLNNSCVSSVHDSVVSVVSQVSCVVVVQKDWDQDPVHNVIITIHGDPVVVVVNVVRSVVVVVVVLVPDDPVVSVVVVVVVVVVVVVVVVD/DPVVVVVVVVVVVVVVLQVDDDDLGDDPLLLQLLVCQVPDDQVLQWLNNSCVSSVHDSVVSVVSQVSCVVVVQKDWDQDPVHNPITGIHGDPVVVVVNVVRSVVVVVVVLVPDDPVVSVVVVVVVVVVVVVVVVD

pLDDT: mean 90.67, std 8.01, range [60.59, 97.75]

Radius of gyration: 20.39 Å; Cα contacts (8 Å, |Δi|>4): 308; chains: 2; bounding box: 45×53×51 Å

Secondary structure (DSSP, 8-state):
--HHHHHHHHHHHHHHT----STTSPPHHHHHHHHHHHHS-GGG-SHHHHHHHHT--HHHHHHHHHHHHHTTSEEEEE-SS-TT-EEEEE-HHHHHHHTT-THHHHHHHHHTS-HHHHHHHHHHHHHHHHHHHH-/--HHHHHHHHHHHHHHT----STTSPPHHHHHHHHHHHHS-GGG-SHHHHHHHHT--HHHHHHHHHHHHHTTSEEEEE-SS-TT-EEEEE-HHHHHHHTT-THHHHHHHHHTS-HHHHHHHHHHHHHHHHHHHH-